Protein AF-A0A0H3DD81-F1 (afdb_monomer)

Sequence (217 aa):
MGTVDCSRGFDRRFRPTAARVRERGAPLGRRRHRGTAIARPTGGRPVTSSGASAVPAGTASAPVPVADEAYDYTYQTGMYRDGTPGPLGAVVPCVADQDEWFLRRYARAFDDLSSDLRIGRFPTPTCAAEEIALDLAIQDAERLHHDEDELVADLETELPASRSDENWDTLQGVLFQDKDYEGLLSYRIPLERDEAERSFEEFDNVPPRDRHRGFRR

Structure (mmCIF, N/CA/C/O backbone):
data_AF-A0A0H3DD81-F1
#
_entry.id   AF-A0A0H3DD81-F1
#
loop_
_atom_site.group_PDB
_atom_site.id
_atom_site.type_symbol
_atom_site.label_atom_id
_atom_site.label_alt_id
_atom_site.label_comp_id
_atom_site.label_asym_id
_atom_site.label_entity_id
_atom_site.label_seq_id
_atom_site.pdbx_PDB_ins_code
_atom_site.Cartn_x
_atom_site.Cartn_y
_atom_site.Cartn_z
_atom_site.occupancy
_atom_site.B_iso_or_equiv
_atom_site.auth_seq_id
_atom_site.auth_comp_id
_atom_site.auth_asym_id
_atom_site.auth_atom_id
_atom_site.pdbx_PDB_model_num
ATOM 1 N N . MET A 1 1 ? -21.942 30.646 -15.547 1.00 34.62 1 MET A N 1
ATOM 2 C CA . MET A 1 1 ? -20.985 29.804 -16.293 1.00 34.62 1 MET A CA 1
ATOM 3 C C . MET A 1 1 ? -19.612 30.108 -15.713 1.00 34.62 1 MET A C 1
ATOM 5 O O . MET A 1 1 ? -18.978 31.063 -16.131 1.00 34.62 1 MET A O 1
ATOM 9 N N . GLY A 1 2 ? -19.261 29.430 -14.621 1.00 30.41 2 GLY A N 1
ATOM 10 C CA . GLY A 1 2 ? -17.997 29.623 -13.912 1.00 30.41 2 GLY A CA 1
ATOM 11 C C . GLY A 1 2 ? -17.207 28.331 -14.009 1.00 30.41 2 GLY A C 1
ATOM 12 O O . GLY A 1 2 ? -17.682 27.295 -13.558 1.00 30.41 2 GLY A O 1
ATOM 13 N N . THR A 1 3 ? -16.064 28.387 -14.676 1.00 32.06 3 THR A N 1
ATOM 14 C CA . THR A 1 3 ? -15.087 27.305 -14.765 1.00 32.06 3 THR A CA 1
ATOM 15 C C . THR A 1 3 ? -14.419 27.159 -13.400 1.00 32.06 3 THR A C 1
ATOM 17 O O . THR A 1 3 ? -13.851 28.123 -12.891 1.00 32.06 3 THR A O 1
ATOM 20 N N . VAL A 1 4 ? -14.522 25.977 -12.793 1.00 32.91 4 VAL A N 1
ATOM 21 C CA . VAL A 1 4 ? -13.773 25.635 -11.580 1.00 32.91 4 VAL A CA 1
ATOM 22 C C . VAL A 1 4 ? -12.360 25.259 -12.014 1.00 32.91 4 VAL A C 1
ATOM 24 O O . VAL A 1 4 ? -12.167 24.333 -12.796 1.00 32.91 4 VAL A O 1
ATOM 27 N N . ASP A 1 5 ? -11.389 26.041 -11.556 1.00 28.97 5 ASP A N 1
ATOM 28 C CA . ASP A 1 5 ? -9.961 25.792 -11.721 1.00 28.97 5 ASP A CA 1
ATOM 29 C C . ASP A 1 5 ? -9.509 24.780 -10.654 1.00 28.97 5 ASP A C 1
ATOM 31 O O . ASP A 1 5 ? -9.475 25.096 -9.464 1.00 28.97 5 ASP A O 1
ATOM 35 N N . CYS A 1 6 ? -9.198 23.552 -11.077 1.00 30.97 6 CYS A N 1
ATOM 36 C CA . CYS A 1 6 ? -8.731 22.458 -10.217 1.00 30.97 6 CYS A CA 1
ATOM 37 C C . CYS A 1 6 ? -7.214 22.505 -9.926 1.00 30.97 6 CYS A C 1
ATOM 39 O O . CYS A 1 6 ? -6.649 21.522 -9.461 1.00 30.97 6 CYS A O 1
ATOM 41 N N . SER A 1 7 ? -6.530 23.628 -10.163 1.00 29.34 7 SER A N 1
ATOM 42 C CA . SER A 1 7 ? -5.060 23.715 -10.068 1.00 29.34 7 SER A CA 1
ATOM 43 C C . SER A 1 7 ? -4.517 24.107 -8.682 1.00 29.34 7 SER A C 1
ATOM 45 O O . SER A 1 7 ? -3.442 24.706 -8.583 1.00 29.34 7 SER A O 1
ATOM 47 N N . ARG A 1 8 ? -5.213 23.796 -7.580 1.00 33.59 8 ARG A N 1
ATOM 48 C CA . ARG A 1 8 ? -4.709 24.096 -6.225 1.00 33.59 8 ARG A CA 1
ATOM 49 C C . ARG A 1 8 ? -3.872 22.952 -5.649 1.00 33.59 8 ARG A C 1
ATOM 51 O O . ARG A 1 8 ? -4.354 22.125 -4.898 1.00 33.59 8 ARG A O 1
ATOM 58 N N . GLY A 1 9 ? -2.587 22.994 -6.004 1.00 28.64 9 GLY A N 1
ATOM 59 C CA . GLY A 1 9 ? -1.469 22.966 -5.055 1.00 28.64 9 GLY A CA 1
ATOM 60 C C . GLY A 1 9 ? -1.331 21.763 -4.122 1.00 28.64 9 GLY A C 1
ATOM 61 O O . GLY A 1 9 ? -1.683 21.846 -2.953 1.00 28.64 9 GLY A O 1
ATOM 62 N N . PHE A 1 10 ? -0.653 20.724 -4.609 1.00 31.86 10 PHE A N 1
ATOM 63 C CA . PHE A 1 10 ? 0.063 19.733 -3.801 1.00 31.86 10 PHE A CA 1
ATOM 64 C C . PHE A 1 10 ? 1.215 20.427 -3.037 1.00 31.86 10 PHE A C 1
ATOM 66 O O . PHE A 1 10 ? 2.346 20.505 -3.529 1.00 31.86 10 PHE A O 1
ATOM 73 N N . ASP A 1 11 ? 0.930 21.020 -1.873 1.00 28.62 11 ASP A N 1
ATOM 74 C CA . ASP A 1 11 ? 1.944 21.644 -1.012 1.00 28.62 11 ASP A CA 1
ATOM 75 C C . ASP A 1 11 ? 2.643 20.561 -0.177 1.00 28.62 11 ASP A C 1
ATOM 77 O O . ASP A 1 11 ? 2.179 20.143 0.881 1.00 28.62 11 ASP A O 1
ATOM 81 N N . ARG A 1 12 ? 3.783 20.079 -0.689 1.00 39.00 12 ARG A N 1
ATOM 82 C CA . ARG A 1 12 ? 4.688 19.152 0.003 1.00 39.00 12 ARG A CA 1
ATOM 83 C C . ARG A 1 12 ? 5.252 19.799 1.266 1.00 39.00 12 ARG A C 1
ATOM 85 O O . ARG A 1 12 ? 6.337 20.386 1.237 1.00 39.00 12 ARG A O 1
ATOM 92 N N . ARG A 1 13 ? 4.586 19.613 2.402 1.00 33.56 13 ARG A N 1
ATOM 93 C CA . ARG A 1 13 ? 5.178 19.870 3.721 1.00 33.56 13 ARG A CA 1
ATOM 94 C C . ARG A 1 13 ? 5.587 18.583 4.417 1.00 33.56 13 ARG A C 1
ATOM 96 O O . ARG A 1 13 ? 5.177 18.311 5.530 1.00 33.56 13 ARG A O 1
ATOM 103 N N . PHE A 1 14 ? 6.525 17.873 3.802 1.00 33.56 14 PHE A N 1
ATOM 104 C CA . PHE A 1 14 ? 7.529 17.152 4.574 1.00 33.56 14 PHE A CA 1
ATOM 105 C C . PHE A 1 14 ? 8.901 17.459 3.975 1.00 33.56 14 PHE A C 1
ATOM 107 O O . PHE A 1 14 ? 9.336 16.887 2.978 1.00 33.56 14 PHE A O 1
ATOM 114 N N . ARG A 1 15 ? 9.565 18.471 4.547 1.00 28.38 15 ARG A N 1
ATOM 115 C CA . ARG A 1 15 ? 11.003 18.668 4.359 1.00 28.38 15 ARG A CA 1
ATOM 116 C C . ARG A 1 15 ? 11.704 17.669 5.279 1.00 28.38 15 ARG A C 1
ATOM 118 O O . ARG A 1 15 ? 11.573 17.829 6.491 1.00 28.38 15 ARG A O 1
ATOM 125 N N . PRO A 1 16 ? 12.494 16.711 4.772 1.00 31.70 16 PRO A N 1
ATOM 126 C CA . PRO A 1 16 ? 13.413 15.997 5.636 1.00 31.70 16 PRO A CA 1
ATOM 127 C C . PRO A 1 16 ? 14.471 16.994 6.117 1.00 31.70 16 PRO A C 1
ATOM 129 O O . PRO A 1 16 ? 15.104 17.701 5.325 1.00 31.70 16 PRO A O 1
ATOM 132 N N . THR A 1 17 ? 14.644 17.087 7.431 1.00 27.22 17 THR A N 1
ATOM 133 C CA . THR A 1 17 ? 15.755 17.819 8.036 1.00 27.22 17 THR A CA 1
ATOM 134 C C . THR A 1 17 ? 17.051 17.239 7.477 1.00 27.22 17 THR A C 1
ATOM 136 O O . THR A 1 17 ? 17.350 16.063 7.670 1.00 27.22 17 THR A O 1
ATOM 139 N N . ALA A 1 18 ? 17.802 18.053 6.735 1.00 28.22 18 ALA A N 1
ATOM 140 C CA . ALA A 1 18 ? 19.019 17.644 6.052 1.00 28.22 18 ALA A CA 1
ATOM 141 C C . ALA A 1 18 ? 20.094 17.179 7.051 1.00 28.22 18 ALA A C 1
ATOM 143 O O . ALA A 1 18 ? 20.881 17.979 7.559 1.00 28.22 18 ALA A O 1
ATOM 144 N N . ALA A 1 19 ? 20.176 15.873 7.294 1.00 31.77 19 ALA A N 1
ATOM 145 C CA . ALA A 1 19 ? 21.399 15.253 7.771 1.00 31.77 19 ALA A CA 1
ATOM 146 C C . ALA A 1 19 ? 22.331 15.078 6.563 1.00 31.77 19 ALA A C 1
ATOM 148 O O . ALA A 1 19 ? 22.008 14.385 5.601 1.00 31.77 19 ALA A O 1
ATOM 149 N N . ARG A 1 20 ? 23.485 15.755 6.588 1.00 30.28 20 ARG A N 1
ATOM 150 C CA . ARG A 1 20 ? 24.546 15.629 5.577 1.00 30.28 20 ARG A CA 1
ATOM 151 C C . ARG A 1 20 ? 24.945 14.159 5.404 1.00 30.28 20 ARG A C 1
ATOM 153 O O . ARG A 1 20 ? 25.693 13.630 6.226 1.00 30.28 20 ARG A O 1
ATOM 160 N N . VAL A 1 21 ? 24.537 13.538 4.303 1.00 30.92 21 VAL A N 1
ATOM 161 C CA . VAL A 1 21 ? 25.099 12.260 3.860 1.00 30.92 21 VAL A CA 1
ATOM 162 C C . VAL A 1 21 ? 26.348 12.551 3.034 1.00 30.92 21 VAL A C 1
ATOM 164 O O . VAL A 1 21 ? 26.302 13.185 1.984 1.00 30.92 21 VAL A O 1
ATOM 167 N N . ARG A 1 22 ? 27.496 12.113 3.555 1.00 29.11 22 ARG A N 1
ATOM 168 C CA . ARG A 1 22 ? 28.730 11.960 2.783 1.00 29.11 22 ARG A CA 1
ATOM 169 C C . ARG A 1 22 ? 28.505 10.844 1.765 1.00 29.11 22 ARG A C 1
ATOM 171 O O . ARG A 1 22 ? 28.268 9.707 2.160 1.00 29.11 22 ARG A O 1
ATOM 178 N N . GLU A 1 23 ? 28.652 11.164 0.487 1.00 37.34 23 GLU A N 1
ATOM 179 C CA . GLU A 1 23 ? 28.764 10.188 -0.595 1.00 37.34 23 GLU A CA 1
ATOM 180 C C . GLU A 1 23 ? 29.903 9.200 -0.313 1.00 37.34 23 GLU A C 1
ATOM 182 O O . GLU A 1 23 ? 31.070 9.597 -0.266 1.00 37.34 23 GLU A O 1
ATOM 187 N N . ARG A 1 24 ? 29.572 7.913 -0.151 1.00 30.56 24 ARG A N 1
ATOM 188 C CA . ARG A 1 24 ? 30.417 6.776 -0.547 1.00 30.56 24 ARG A CA 1
ATOM 189 C C . ARG A 1 24 ? 29.509 5.620 -0.946 1.00 30.56 24 ARG A C 1
ATOM 191 O O . ARG A 1 24 ? 28.776 5.099 -0.112 1.00 30.56 24 ARG A O 1
ATOM 198 N N . GLY A 1 25 ? 29.574 5.240 -2.219 1.00 39.88 25 GLY A N 1
ATOM 199 C CA . GLY A 1 25 ? 28.901 4.057 -2.736 1.00 39.88 25 GLY A CA 1
ATOM 200 C C . GLY A 1 25 ? 29.353 2.792 -2.008 1.00 39.88 25 GLY A C 1
ATOM 201 O O . GLY A 1 25 ? 30.545 2.582 -1.777 1.00 39.88 25 GLY A O 1
ATOM 202 N N . ALA A 1 26 ? 28.385 1.949 -1.668 1.00 29.36 26 ALA A N 1
ATOM 203 C CA . ALA A 1 26 ? 28.599 0.567 -1.277 1.00 29.36 26 ALA A CA 1
ATOM 204 C C . ALA A 1 26 ? 27.479 -0.281 -1.903 1.00 29.36 26 ALA A C 1
ATOM 206 O O . ALA A 1 26 ? 26.328 0.155 -1.897 1.00 29.36 26 ALA A O 1
ATOM 207 N N . PRO A 1 27 ? 27.793 -1.455 -2.474 1.00 33.97 27 PRO A N 1
ATOM 208 C CA . PRO A 1 27 ? 26.801 -2.296 -3.128 1.00 33.97 27 PRO A CA 1
ATOM 209 C C . PRO A 1 27 ? 25.870 -2.930 -2.089 1.00 33.97 27 PRO A C 1
ATOM 211 O O . PRO A 1 27 ? 26.305 -3.262 -0.982 1.00 33.97 27 PRO A O 1
ATOM 214 N N . LEU A 1 28 ? 24.606 -3.128 -2.474 1.00 41.91 28 LEU A N 1
ATOM 215 C CA . LEU A 1 28 ? 23.590 -3.862 -1.717 1.00 41.91 28 LEU A CA 1
ATOM 216 C C . LEU A 1 28 ? 24.093 -5.290 -1.443 1.00 41.91 28 LEU A C 1
ATOM 218 O O . LEU A 1 28 ? 24.040 -6.186 -2.286 1.00 41.91 28 LEU A O 1
ATOM 222 N N . GLY A 1 29 ? 24.684 -5.481 -0.266 1.00 28.33 29 GLY A N 1
ATOM 223 C CA . GLY A 1 29 ? 25.217 -6.758 0.182 1.00 28.33 29 GLY A CA 1
ATOM 224 C C . GLY A 1 29 ? 24.093 -7.699 0.600 1.00 28.33 29 GLY A C 1
ATOM 225 O O . GLY A 1 29 ? 23.258 -7.338 1.424 1.00 28.33 29 GLY A O 1
ATOM 226 N N . ARG A 1 30 ? 24.125 -8.934 0.084 1.00 39.34 30 ARG A N 1
ATOM 227 C CA . ARG A 1 30 ? 23.297 -10.057 0.550 1.00 39.34 30 ARG A CA 1
ATOM 228 C C . ARG A 1 30 ? 23.370 -10.160 2.078 1.00 39.34 30 ARG A C 1
ATOM 230 O O . ARG A 1 30 ? 24.457 -10.400 2.611 1.00 39.34 30 ARG A O 1
ATOM 237 N N . ARG A 1 31 ? 22.246 -10.042 2.788 1.00 45.84 31 ARG A N 1
ATOM 238 C CA . ARG A 1 31 ? 22.196 -10.306 4.232 1.00 45.84 31 ARG A CA 1
ATOM 239 C C . ARG A 1 31 ? 21.405 -11.571 4.522 1.00 45.84 31 ARG A C 1
ATOM 241 O O . ARG A 1 31 ? 20.337 -11.810 3.989 1.00 45.84 31 ARG A O 1
ATOM 248 N N . ARG A 1 32 ? 22.016 -12.415 5.352 1.00 37.03 32 ARG A N 1
ATOM 249 C CA . ARG A 1 32 ? 21.413 -13.607 5.941 1.00 37.03 32 ARG A CA 1
ATOM 250 C C . ARG A 1 32 ? 20.574 -13.156 7.133 1.00 37.03 32 ARG A C 1
ATOM 252 O O . ARG A 1 32 ? 21.136 -12.567 8.058 1.00 37.03 32 ARG A O 1
ATOM 259 N N . HIS A 1 33 ? 19.283 -13.465 7.127 1.00 41.22 33 HIS A N 1
ATOM 260 C CA . HIS A 1 33 ? 18.396 -13.245 8.264 1.00 41.22 33 HIS A CA 1
ATOM 261 C C . HIS A 1 33 ? 18.821 -14.166 9.417 1.00 41.22 33 HIS A C 1
ATOM 263 O O . HIS A 1 33 ? 18.785 -15.394 9.327 1.00 41.22 33 HIS A O 1
ATOM 269 N N . ARG A 1 34 ? 19.326 -13.568 10.500 1.00 30.09 34 ARG A N 1
ATOM 270 C CA . ARG A 1 34 ? 19.537 -14.264 11.771 1.00 30.09 34 ARG A CA 1
ATOM 271 C C . ARG A 1 34 ? 18.234 -14.146 12.549 1.00 30.09 34 ARG A C 1
ATOM 273 O O . ARG A 1 34 ? 17.918 -13.072 13.050 1.00 30.09 34 ARG A O 1
ATOM 280 N N . GLY A 1 35 ? 17.505 -15.254 12.645 1.00 32.12 35 GLY A N 1
ATOM 281 C CA . GLY A 1 35 ? 16.347 -15.369 13.521 1.00 32.12 35 GLY A CA 1
ATOM 282 C C . GLY A 1 35 ? 16.736 -15.027 14.957 1.00 32.12 35 GLY A C 1
ATOM 283 O O . GLY A 1 35 ? 17.611 -15.669 15.542 1.00 32.12 35 GLY A O 1
ATOM 284 N N . THR A 1 36 ? 16.083 -14.012 15.515 1.00 29.86 36 THR A N 1
ATOM 285 C CA . THR A 1 36 ? 16.146 -13.731 16.947 1.00 29.86 36 THR A CA 1
ATOM 286 C C . THR A 1 36 ? 14.829 -14.208 17.536 1.00 29.86 36 THR A C 1
ATOM 288 O O . THR A 1 36 ? 13.786 -13.593 17.345 1.00 29.86 36 THR A O 1
ATOM 291 N N . ALA A 1 37 ? 14.871 -15.363 18.197 1.00 30.69 37 ALA A N 1
ATOM 292 C CA . ALA A 1 37 ? 13.749 -15.876 18.962 1.00 30.69 37 ALA A CA 1
ATOM 293 C C . ALA A 1 37 ? 13.419 -14.890 20.091 1.00 30.69 37 ALA A C 1
ATOM 295 O O . ALA A 1 37 ? 14.280 -14.571 20.914 1.00 30.69 37 ALA A O 1
ATOM 296 N N . ILE A 1 38 ? 12.172 -14.425 20.145 1.00 34.91 38 ILE A N 1
ATOM 297 C CA . ILE A 1 38 ? 11.669 -13.640 21.272 1.00 34.91 38 ILE A CA 1
ATOM 298 C C . ILE A 1 38 ? 11.554 -14.587 22.473 1.00 34.91 38 ILE A C 1
ATOM 300 O O . ILE A 1 38 ? 10.662 -15.433 22.551 1.00 34.91 38 ILE A O 1
ATOM 304 N N . ALA A 1 39 ? 12.494 -14.470 23.409 1.00 28.77 39 ALA A N 1
ATOM 305 C CA . ALA A 1 39 ? 12.431 -15.138 24.699 1.00 28.77 39 ALA A CA 1
ATOM 306 C C . ALA A 1 39 ? 11.295 -14.542 25.549 1.00 28.77 39 ALA A C 1
ATOM 308 O O . ALA A 1 39 ? 11.264 -13.342 25.818 1.00 28.77 39 ALA A O 1
ATOM 309 N N . ARG A 1 40 ? 10.371 -15.399 26.004 1.00 32.31 40 ARG A N 1
ATOM 310 C CA . ARG A 1 40 ? 9.348 -15.064 27.011 1.00 32.31 40 ARG A CA 1
ATOM 311 C C . ARG A 1 40 ? 10.024 -14.759 28.356 1.00 32.31 40 ARG A C 1
ATOM 313 O O . ARG A 1 40 ? 10.724 -15.638 28.861 1.00 32.31 40 ARG A O 1
ATOM 320 N N . PRO A 1 41 ? 9.761 -13.614 29.010 1.00 31.61 41 PRO A N 1
ATOM 321 C CA . PRO A 1 41 ? 10.105 -13.449 30.412 1.00 31.61 41 PRO A CA 1
ATOM 322 C C . PRO A 1 41 ? 9.060 -14.159 31.282 1.00 31.61 41 PRO A C 1
ATOM 324 O O . PRO A 1 41 ? 7.874 -13.827 31.299 1.00 31.61 41 PRO A O 1
ATOM 327 N N . THR A 1 42 ? 9.511 -15.175 32.009 1.00 38.53 42 THR A N 1
ATOM 328 C CA . THR A 1 42 ? 8.792 -15.773 33.132 1.00 38.53 42 THR A CA 1
ATOM 329 C C . THR A 1 42 ? 8.852 -14.838 34.339 1.00 38.53 42 THR A C 1
ATOM 331 O O . THR A 1 42 ? 9.942 -14.543 34.822 1.00 38.53 42 THR A O 1
ATOM 334 N N . GLY A 1 43 ? 7.691 -14.447 34.871 1.00 36.53 43 GLY A N 1
ATOM 335 C CA . GLY A 1 43 ? 7.566 -13.917 36.234 1.00 36.53 43 GLY A CA 1
ATOM 336 C C . GLY A 1 43 ? 7.312 -12.413 36.336 1.00 36.53 43 GLY A C 1
ATOM 337 O O . GLY A 1 43 ? 8.224 -11.631 36.570 1.00 36.53 43 GLY A O 1
ATOM 338 N N . GLY A 1 44 ? 6.039 -12.026 36.259 1.00 28.39 44 GLY A N 1
ATOM 339 C CA . GLY A 1 44 ? 5.534 -10.702 36.621 1.00 28.39 44 GLY A CA 1
ATOM 340 C C . GLY A 1 44 ? 4.005 -10.721 36.589 1.00 28.39 44 GLY A C 1
ATOM 341 O O . GLY A 1 44 ? 3.423 -11.280 35.666 1.00 28.39 44 GLY A O 1
ATOM 342 N N . ARG A 1 45 ? 3.354 -10.205 37.637 1.00 30.20 45 ARG A N 1
ATOM 343 C CA . ARG A 1 45 ? 1.888 -10.200 37.833 1.00 30.20 45 ARG A CA 1
ATOM 344 C C . ARG A 1 45 ? 1.145 -9.611 36.618 1.00 30.20 45 ARG A C 1
ATOM 346 O O . ARG A 1 45 ? 1.701 -8.740 35.953 1.00 30.20 45 ARG A O 1
ATOM 353 N N . PRO A 1 46 ? -0.101 -10.045 36.341 1.00 28.12 46 PRO A N 1
ATOM 354 C CA . PRO A 1 46 ? -0.790 -9.702 35.107 1.00 28.12 46 PRO A CA 1
ATOM 355 C C . PRO A 1 46 ? -1.158 -8.220 35.130 1.00 28.12 46 PRO A C 1
ATOM 357 O O . PRO A 1 46 ? -2.062 -7.804 35.850 1.00 28.12 46 PRO A O 1
ATOM 360 N N . VAL A 1 47 ? -0.461 -7.420 34.330 1.00 31.05 47 VAL A N 1
ATOM 361 C CA . VAL A 1 47 ? -1.058 -6.196 33.809 1.00 31.05 47 VAL A CA 1
ATOM 362 C C . VAL A 1 47 ? -2.014 -6.684 32.736 1.00 31.05 47 VAL A C 1
ATOM 364 O O . VAL A 1 47 ? -1.591 -7.167 31.689 1.00 31.05 47 VAL A O 1
ATOM 367 N N . THR A 1 48 ? -3.308 -6.652 33.027 1.00 30.36 48 THR A N 1
ATOM 368 C CA . THR A 1 48 ? -4.337 -6.790 32.003 1.00 30.36 48 THR A CA 1
ATOM 369 C C . THR A 1 48 ? -4.204 -5.590 31.071 1.00 30.36 48 THR A C 1
ATOM 371 O O . THR A 1 48 ? -4.829 -4.554 31.287 1.00 30.36 48 THR A O 1
ATOM 374 N N . SER A 1 49 ? -3.352 -5.709 30.052 1.00 28.89 49 SER A N 1
ATOM 375 C CA . SER A 1 49 ? -3.371 -4.864 28.862 1.00 28.89 49 SER A CA 1
ATOM 376 C C . SER A 1 49 ? -4.630 -5.221 28.071 1.00 28.89 49 SER A C 1
ATOM 378 O O . SER A 1 49 ? -4.601 -5.949 27.082 1.00 28.89 49 SER A O 1
ATOM 380 N N . SER A 1 50 ? -5.768 -4.789 28.607 1.00 30.27 50 SER A N 1
ATOM 381 C CA . SER A 1 50 ? -7.022 -4.714 27.881 1.00 30.27 50 SER A CA 1
ATOM 382 C C . SER A 1 50 ? -6.848 -3.654 26.798 1.00 30.27 50 SER A C 1
ATOM 384 O O . SER A 1 50 ? -6.509 -2.516 27.117 1.00 30.27 50 SER A O 1
ATOM 386 N N . GLY A 1 51 ? -7.070 -4.039 25.543 1.00 28.52 51 GLY A N 1
ATOM 387 C CA . GLY A 1 51 ? -7.100 -3.126 24.404 1.00 28.52 51 GLY A CA 1
ATOM 388 C C . GLY A 1 51 ? -5.787 -3.037 23.635 1.00 28.52 51 GLY A C 1
ATOM 389 O O . GLY A 1 51 ? -5.189 -1.970 23.555 1.00 28.52 51 GLY A O 1
ATOM 390 N N . ALA A 1 52 ? -5.383 -4.128 22.979 1.00 32.38 52 ALA A N 1
ATOM 391 C CA . ALA A 1 52 ? -4.917 -3.959 21.608 1.00 32.38 52 ALA A CA 1
ATOM 392 C C . ALA A 1 52 ? -6.127 -3.389 20.859 1.00 32.38 52 ALA A C 1
ATOM 394 O O . ALA A 1 52 ? -7.055 -4.133 20.539 1.00 32.38 52 ALA A O 1
ATOM 395 N N . SER A 1 53 ? -6.189 -2.061 20.739 1.00 32.75 53 SER A N 1
ATOM 396 C CA . SER A 1 53 ? -7.159 -1.410 19.872 1.00 32.75 53 SER A CA 1
ATOM 397 C C . SER A 1 53 ? -6.755 -1.849 18.478 1.00 32.75 53 SER A C 1
ATOM 399 O O . SER A 1 53 ? -5.817 -1.319 17.887 1.00 32.75 53 SER A O 1
ATOM 401 N N . ALA A 1 54 ? -7.373 -2.942 18.031 1.00 36.03 54 ALA A N 1
ATOM 402 C CA . ALA A 1 54 ? -7.474 -3.252 16.628 1.00 36.03 54 ALA A CA 1
ATOM 403 C C . ALA A 1 54 ? -7.824 -1.934 15.947 1.00 36.03 54 ALA A C 1
ATOM 405 O O . ALA A 1 54 ? -8.736 -1.247 16.414 1.00 36.03 54 ALA A O 1
ATOM 406 N N . VAL A 1 55 ? -7.044 -1.582 14.922 1.00 37.97 55 VAL A N 1
ATOM 407 C CA . VAL A 1 55 ? -7.423 -0.623 13.884 1.00 37.97 55 VAL A CA 1
ATOM 408 C C . VAL A 1 55 ? -8.944 -0.670 13.791 1.00 37.97 55 VAL A C 1
ATOM 410 O O . VAL A 1 55 ? -9.453 -1.755 13.480 1.00 37.97 55 VAL A O 1
ATOM 413 N N . PRO A 1 56 ? -9.684 0.378 14.197 1.00 41.06 56 PRO A N 1
ATOM 414 C CA . PRO A 1 56 ? -11.122 0.333 14.080 1.00 41.06 56 PRO A CA 1
ATOM 415 C C . PRO A 1 56 ? -11.407 0.276 12.582 1.00 41.06 56 PRO A C 1
ATOM 417 O O . PRO A 1 56 ? -11.400 1.270 11.868 1.00 41.06 56 PRO A O 1
ATOM 420 N N . ALA A 1 57 ? -11.598 -0.949 12.097 1.00 41.47 57 ALA A N 1
ATOM 421 C CA . ALA A 1 57 ? -12.188 -1.276 10.820 1.00 41.47 57 ALA A CA 1
ATOM 422 C C . ALA A 1 57 ? -13.670 -0.899 10.915 1.00 41.47 57 ALA A C 1
ATOM 424 O O . ALA A 1 57 ? -14.552 -1.751 10.977 1.00 41.47 57 ALA A O 1
ATOM 425 N N . GLY A 1 58 ? -13.930 0.398 11.022 1.00 35.12 58 GLY A N 1
ATOM 426 C CA . GLY A 1 58 ? -15.240 0.996 10.896 1.00 35.12 58 GLY A CA 1
ATOM 427 C C . GLY A 1 58 ? -15.327 1.615 9.524 1.00 35.12 58 GLY A C 1
ATOM 428 O O . GLY A 1 58 ? -15.036 2.785 9.364 1.00 35.12 58 GLY A O 1
ATOM 429 N N . THR A 1 59 ? -15.653 0.796 8.527 1.00 37.25 59 THR A N 1
ATOM 430 C CA . THR A 1 59 ? -16.224 1.214 7.233 1.00 37.25 59 THR A CA 1
ATOM 431 C C . THR A 1 59 ? -15.534 2.341 6.446 1.00 37.25 59 THR A C 1
ATOM 433 O O . THR A 1 59 ? -16.093 2.804 5.458 1.00 37.25 59 THR A O 1
ATOM 436 N N . ALA A 1 60 ? -14.310 2.737 6.784 1.00 40.53 60 ALA A N 1
ATOM 437 C CA . ALA A 1 60 ? -13.469 3.533 5.916 1.00 40.53 60 ALA A CA 1
ATOM 438 C C . ALA A 1 60 ? -12.772 2.573 4.956 1.00 40.53 60 ALA A C 1
ATOM 440 O O . ALA A 1 60 ? -11.993 1.701 5.342 1.00 40.53 60 ALA A O 1
ATOM 441 N N . SER A 1 61 ? -13.078 2.730 3.678 1.00 47.97 61 SER A N 1
ATOM 442 C CA . SER A 1 61 ? -12.484 2.032 2.545 1.00 47.97 61 SER A CA 1
ATOM 443 C C . SER A 1 61 ? -10.959 2.222 2.412 1.00 47.97 61 SER A C 1
ATOM 445 O O . SER A 1 61 ? -10.470 2.030 1.319 1.00 47.97 61 SER A O 1
ATOM 447 N N . ALA A 1 62 ? -10.188 2.573 3.446 1.00 52.94 62 ALA A N 1
ATOM 448 C CA . ALA A 1 62 ? -8.856 3.189 3.350 1.00 52.94 62 ALA A CA 1
ATOM 449 C C . ALA A 1 62 ? -7.858 2.550 2.348 1.00 52.94 62 ALA A C 1
ATOM 451 O O . ALA A 1 62 ? -7.213 3.295 1.620 1.00 52.94 62 ALA A O 1
ATOM 452 N N . PRO A 1 63 ? -7.743 1.216 2.186 1.00 57.75 63 PRO A N 1
ATOM 453 C CA . PRO A 1 63 ? -6.834 0.649 1.184 1.00 57.75 63 PRO A CA 1
ATOM 454 C C . PRO A 1 63 ? -7.491 0.434 -0.188 1.00 57.75 63 PRO A C 1
ATOM 456 O O . PRO A 1 63 ? -6.799 0.133 -1.154 1.00 57.75 63 PRO A O 1
ATOM 459 N N . VAL A 1 64 ? -8.821 0.529 -0.292 1.00 67.06 64 VAL A N 1
ATOM 460 C CA . VAL A 1 64 ? -9.579 0.293 -1.532 1.00 67.06 64 VAL A CA 1
ATOM 461 C C . VAL A 1 64 ? -9.279 1.366 -2.585 1.00 67.06 64 VAL A C 1
ATOM 463 O O . VAL A 1 64 ? -8.938 0.952 -3.686 1.00 67.06 64 VAL A O 1
ATOM 466 N N . PRO A 1 65 ? -9.299 2.688 -2.297 1.00 77.00 65 PRO A N 1
ATOM 467 C CA . PRO A 1 65 ? -8.887 3.701 -3.266 1.00 77.00 65 PRO A CA 1
ATOM 468 C C . PRO A 1 65 ? -7.459 3.493 -3.762 1.00 77.00 65 PRO A C 1
ATOM 470 O O . PRO A 1 65 ? -7.198 3.628 -4.952 1.00 77.00 65 PRO A O 1
ATOM 473 N N . VAL A 1 66 ? -6.541 3.108 -2.869 1.00 77.12 66 VAL A N 1
ATOM 474 C CA . VAL A 1 66 ? -5.137 2.894 -3.234 1.00 77.12 66 VAL A CA 1
ATOM 475 C C . VAL A 1 66 ? -4.978 1.644 -4.112 1.00 77.12 66 VAL A C 1
ATOM 477 O O . VAL A 1 66 ? -4.242 1.663 -5.099 1.00 77.12 66 VAL A O 1
ATOM 480 N N . ALA A 1 67 ? -5.704 0.564 -3.803 1.00 81.75 67 ALA A N 1
ATOM 481 C CA . ALA A 1 67 ? -5.752 -0.634 -4.640 1.00 81.75 67 ALA A CA 1
ATOM 482 C C . ALA A 1 67 ? -6.410 -0.360 -6.003 1.00 81.75 67 ALA A C 1
ATOM 484 O O . ALA A 1 67 ? -5.892 -0.798 -7.032 1.00 81.75 67 ALA A O 1
ATOM 485 N N . ASP A 1 68 ? -7.520 0.383 -6.019 1.00 84.56 68 ASP A N 1
ATOM 486 C CA . ASP A 1 68 ? -8.210 0.817 -7.234 1.00 84.56 68 ASP A CA 1
ATOM 487 C C . ASP A 1 68 ? -7.274 1.653 -8.111 1.00 84.56 68 ASP A C 1
ATOM 489 O O . ASP A 1 68 ? -7.126 1.342 -9.287 1.00 84.56 68 ASP A O 1
ATOM 493 N N . GLU A 1 69 ? -6.555 2.626 -7.542 1.00 82.31 69 GLU A N 1
ATOM 494 C CA . GLU A 1 69 ? -5.575 3.426 -8.280 1.00 82.31 69 GLU A CA 1
ATOM 495 C C . GLU A 1 69 ? -4.436 2.572 -8.853 1.00 82.31 69 GLU A C 1
ATOM 497 O O . GLU A 1 69 ? -4.044 2.764 -10.004 1.00 82.31 69 GLU A O 1
ATOM 502 N N . ALA A 1 70 ? -3.906 1.608 -8.093 1.00 79.75 70 ALA A N 1
ATOM 503 C CA . ALA A 1 70 ? -2.849 0.723 -8.585 1.00 79.75 70 ALA A CA 1
ATOM 504 C C . ALA A 1 70 ? -3.324 -0.139 -9.772 1.00 79.75 70 ALA A C 1
ATOM 506 O O . ALA A 1 70 ? -2.593 -0.328 -10.755 1.00 79.75 70 ALA A O 1
ATOM 507 N N . TYR A 1 71 ? -4.557 -0.651 -9.709 1.00 83.94 71 TYR A N 1
ATOM 508 C CA . TYR A 1 71 ? -5.165 -1.390 -10.816 1.00 83.94 71 TYR A CA 1
ATOM 509 C C . TYR A 1 71 ? -5.482 -0.486 -12.004 1.00 83.94 71 TYR A C 1
ATOM 511 O O . TYR A 1 71 ? -5.155 -0.847 -13.136 1.00 83.94 71 TYR A O 1
ATOM 519 N N . ASP A 1 72 ? -6.057 0.689 -11.764 1.00 84.44 72 ASP A N 1
ATOM 520 C CA . ASP A 1 72 ? -6.352 1.674 -12.797 1.00 84.44 72 ASP A CA 1
ATOM 521 C C . ASP A 1 72 ? -5.076 2.098 -13.514 1.00 84.44 72 ASP A C 1
ATOM 523 O O . ASP A 1 72 ? -5.056 2.096 -14.739 1.00 84.44 72 ASP A O 1
ATOM 527 N N . TYR A 1 73 ? -3.978 2.348 -12.797 1.00 79.12 73 TYR A N 1
ATOM 528 C CA . TYR A 1 73 ? -2.681 2.622 -13.412 1.00 79.12 73 TYR A CA 1
ATOM 529 C C . TYR A 1 73 ? -2.236 1.465 -14.3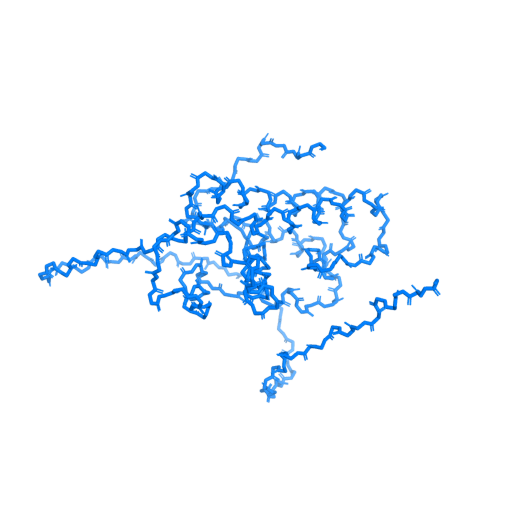15 1.00 79.12 73 TYR A C 1
ATOM 531 O O . TYR A 1 73 ? -1.865 1.680 -15.471 1.00 79.12 73 TYR A O 1
ATOM 539 N N . THR A 1 74 ? -2.331 0.227 -13.820 1.00 80.06 74 THR A N 1
ATOM 540 C CA . THR A 1 74 ? -1.954 -0.985 -14.566 1.00 80.06 74 THR A CA 1
ATOM 541 C C . THR A 1 74 ? -2.779 -1.155 -15.851 1.00 80.06 74 THR A C 1
ATOM 543 O O . THR A 1 74 ? -2.237 -1.546 -16.885 1.00 80.06 74 THR A O 1
ATOM 546 N N . TYR A 1 75 ? -4.080 -0.843 -15.820 1.00 78.81 75 TYR A N 1
ATOM 547 C CA . TYR A 1 75 ? -4.981 -1.002 -16.966 1.00 78.81 75 TYR A CA 1
ATOM 548 C C . TYR A 1 75 ? -5.017 0.218 -17.907 1.00 78.81 75 TYR A C 1
ATOM 550 O O . TYR A 1 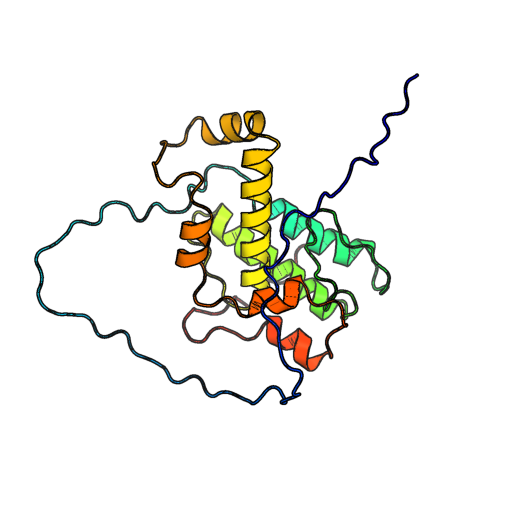75 ? -5.126 0.036 -19.120 1.00 78.81 75 TYR A O 1
ATOM 558 N N . GLN A 1 76 ? -4.895 1.447 -17.393 1.00 71.56 76 GLN A N 1
ATOM 559 C CA . GLN A 1 76 ? -4.913 2.696 -18.172 1.00 71.56 76 GLN A CA 1
ATOM 560 C C . GLN A 1 76 ? -3.627 2.913 -18.957 1.00 71.56 76 GLN A C 1
ATOM 562 O O . GLN A 1 76 ? -3.678 3.347 -20.107 1.00 71.56 76 GLN A O 1
ATOM 567 N N . THR A 1 77 ? -2.474 2.601 -18.360 1.00 61.75 77 THR A N 1
ATOM 568 C CA . THR A 1 77 ? -1.199 2.682 -19.083 1.00 61.75 77 THR A CA 1
ATOM 569 C C . THR A 1 77 ? -1.144 1.688 -20.231 1.00 61.75 77 THR A C 1
ATOM 571 O O . THR A 1 77 ? -0.360 1.880 -21.153 1.00 61.75 77 THR A O 1
ATOM 574 N N . GLY A 1 78 ? -2.000 0.660 -20.241 1.00 51.09 78 GLY A N 1
ATOM 575 C CA . GLY A 1 78 ? -2.155 -0.232 -21.383 1.00 51.09 78 GLY A CA 1
ATOM 576 C C . GLY A 1 78 ? -0.831 -0.847 -21.822 1.00 51.09 78 GLY A C 1
ATOM 577 O O . GLY A 1 78 ? -0.646 -1.057 -23.018 1.00 51.09 78 GLY A O 1
ATOM 578 N N . MET A 1 79 ? 0.080 -1.124 -20.876 1.00 52.81 79 MET A N 1
ATOM 579 C CA . MET A 1 79 ? 1.441 -1.617 -21.144 1.00 52.81 79 MET A CA 1
ATOM 580 C C . MET A 1 79 ? 2.442 -0.560 -21.661 1.00 52.81 79 MET A C 1
ATOM 582 O O . MET A 1 79 ? 3.520 -0.929 -22.131 1.00 52.81 79 MET A O 1
ATOM 586 N N . TYR A 1 80 ? 2.121 0.735 -21.604 1.00 43.94 80 TYR A N 1
ATOM 587 C CA . TYR A 1 80 ? 2.996 1.839 -22.013 1.00 43.94 80 TYR A CA 1
ATOM 588 C C . TYR A 1 80 ? 3.625 2.545 -20.803 1.00 43.94 80 TYR A C 1
ATOM 590 O O . TYR A 1 80 ? 2.942 2.932 -19.863 1.00 43.94 80 TYR A O 1
ATOM 598 N N . ARG A 1 81 ? 4.946 2.742 -20.864 1.00 53.78 81 ARG A N 1
ATOM 599 C CA . ARG A 1 81 ? 5.819 3.169 -19.752 1.00 53.78 81 ARG A CA 1
ATOM 600 C C . ARG A 1 81 ? 5.657 4.622 -19.266 1.00 53.78 81 ARG A C 1
ATOM 602 O O . ARG A 1 81 ? 6.190 4.968 -18.227 1.00 53.78 81 ARG A O 1
ATOM 609 N N . ASP A 1 82 ? 4.884 5.465 -19.950 1.00 57.19 82 ASP A N 1
ATOM 610 C CA . ASP A 1 82 ? 4.831 6.913 -19.659 1.00 57.19 82 ASP A CA 1
ATOM 611 C C . ASP A 1 82 ? 3.605 7.342 -18.820 1.00 57.19 82 ASP A C 1
ATOM 613 O O . ASP A 1 82 ? 3.131 8.476 -18.918 1.00 57.19 82 ASP A O 1
ATOM 617 N N . GLY A 1 83 ? 3.043 6.441 -18.008 1.00 60.28 83 GLY A N 1
ATOM 618 C CA . GLY A 1 83 ? 1.877 6.739 -17.174 1.00 60.28 83 GLY A CA 1
ATOM 619 C C . GLY A 1 83 ? 2.165 7.761 -16.077 1.00 60.28 83 GLY A C 1
ATOM 620 O O . GLY A 1 83 ? 3.012 7.522 -15.215 1.00 60.28 83 GLY A O 1
ATOM 621 N N . THR A 1 84 ? 1.417 8.867 -16.050 1.00 64.81 84 THR A N 1
ATOM 622 C CA . THR A 1 84 ? 1.415 9.797 -14.910 1.00 64.81 84 THR A CA 1
ATOM 623 C C . THR A 1 84 ? 0.916 9.063 -13.657 1.00 64.81 84 THR A C 1
ATOM 625 O O . THR A 1 84 ? -0.151 8.451 -13.731 1.00 64.81 84 THR A O 1
ATOM 628 N N . PRO A 1 85 ? 1.635 9.111 -12.517 1.00 66.88 85 PRO A N 1
ATOM 629 C CA . PRO A 1 85 ? 1.147 8.538 -11.264 1.00 66.88 85 PRO A CA 1
ATOM 630 C C . PRO A 1 85 ? -0.222 9.112 -10.890 1.00 66.88 85 PRO A C 1
ATOM 632 O O . PRO A 1 85 ? -0.473 10.302 -11.107 1.00 66.88 85 PRO A O 1
ATOM 635 N N . GLY A 1 86 ? -1.092 8.270 -10.334 1.00 69.44 86 GLY A N 1
ATOM 636 C CA . GLY A 1 86 ? -2.382 8.711 -9.820 1.00 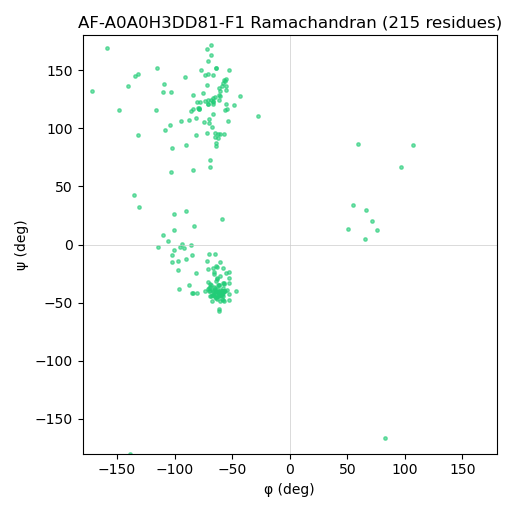69.44 86 GLY A CA 1
ATOM 637 C C . GLY A 1 86 ? -2.242 9.601 -8.573 1.00 69.44 86 GLY A C 1
ATOM 638 O O . GLY A 1 86 ? -1.135 9.800 -8.058 1.00 69.44 86 GLY A O 1
ATOM 639 N N . PRO A 1 87 ? -3.349 10.210 -8.117 1.00 72.12 87 PRO A N 1
ATOM 640 C CA . PRO A 1 87 ? -3.344 11.184 -7.025 1.00 72.12 87 PRO A CA 1
ATOM 641 C C . PRO A 1 87 ? -2.878 10.623 -5.672 1.00 72.12 87 PRO A C 1
ATOM 643 O O . PRO A 1 87 ? -2.302 11.379 -4.891 1.00 72.12 87 PRO A O 1
ATOM 646 N N . LEU A 1 88 ? -3.083 9.332 -5.402 1.00 78.56 88 LEU A N 1
ATOM 647 C CA . LEU A 1 88 ? -2.632 8.641 -4.188 1.00 78.56 88 LEU A CA 1
ATOM 648 C C . LEU A 1 88 ? -1.182 8.156 -4.306 1.00 78.56 88 LEU A C 1
ATOM 650 O O . LEU A 1 88 ? -0.590 7.715 -3.324 1.00 78.56 88 LEU A O 1
ATOM 654 N N . GLY A 1 89 ? -0.588 8.241 -5.499 1.00 83.44 89 GLY A N 1
ATOM 655 C CA . GLY A 1 89 ? 0.784 7.818 -5.748 1.00 83.44 89 GLY A CA 1
ATOM 656 C C . GLY A 1 89 ? 0.972 6.312 -5.598 1.00 83.44 89 GLY A C 1
ATOM 657 O O . GLY A 1 89 ? 2.067 5.883 -5.234 1.00 83.44 89 GLY A O 1
ATOM 658 N N . ALA A 1 90 ? -0.074 5.524 -5.880 1.00 85.75 90 ALA A N 1
ATOM 659 C CA . ALA A 1 90 ? -0.088 4.087 -5.622 1.00 85.75 90 ALA A CA 1
ATOM 660 C C . ALA A 1 90 ? 1.077 3.372 -6.313 1.00 85.75 90 ALA A C 1
ATOM 662 O O . ALA A 1 90 ? 1.718 2.522 -5.709 1.00 85.75 90 ALA A O 1
ATOM 663 N N . VAL A 1 91 ? 1.403 3.759 -7.551 1.00 88.06 91 VAL A N 1
ATOM 664 C CA . VAL A 1 91 ? 2.579 3.260 -8.274 1.00 88.06 91 VAL A CA 1
ATOM 665 C C . VAL A 1 91 ? 3.758 4.206 -8.072 1.00 88.06 91 VAL A C 1
ATOM 667 O O . VAL A 1 91 ? 3.816 5.298 -8.646 1.00 88.06 91 VAL A O 1
ATOM 670 N N . VAL A 1 92 ? 4.724 3.770 -7.259 1.00 88.44 92 VAL A N 1
ATOM 671 C CA . VAL A 1 92 ? 5.915 4.571 -6.961 1.00 88.44 92 VAL A CA 1
ATOM 672 C C . VAL A 1 92 ? 6.800 4.745 -8.205 1.00 88.44 92 VAL A C 1
ATOM 674 O O . VAL A 1 92 ? 6.930 3.820 -9.012 1.00 88.44 92 VAL A O 1
ATOM 677 N N . PRO A 1 93 ? 7.472 5.901 -8.376 1.00 87.12 93 PRO A N 1
ATOM 678 C CA . PRO A 1 93 ? 8.185 6.215 -9.616 1.00 87.12 93 PRO A CA 1
ATOM 679 C C . PRO A 1 93 ? 9.251 5.188 -10.009 1.00 87.12 93 PRO A C 1
ATOM 681 O O . PRO A 1 93 ? 9.457 4.933 -11.190 1.00 87.12 93 PRO A O 1
ATOM 684 N N . CYS A 1 94 ? 9.923 4.584 -9.028 1.00 89.62 94 CYS A N 1
ATOM 685 C CA . CYS A 1 94 ? 10.988 3.624 -9.286 1.00 89.62 94 CYS A CA 1
ATOM 686 C C . CYS A 1 94 ? 10.503 2.265 -9.826 1.00 89.62 94 CYS A C 1
ATOM 688 O O . CYS A 1 94 ? 11.317 1.509 -10.355 1.00 89.62 94 CYS A O 1
ATOM 690 N N . VAL A 1 95 ? 9.201 1.960 -9.748 1.00 89.56 95 VAL A N 1
ATOM 691 C CA . VAL A 1 95 ? 8.618 0.721 -10.299 1.00 89.56 95 VAL A CA 1
ATOM 692 C C . VAL A 1 95 ? 7.647 0.959 -11.459 1.00 89.56 95 VAL A C 1
ATOM 694 O O . VAL A 1 95 ? 7.159 -0.003 -12.045 1.00 89.56 95 VAL A O 1
ATOM 697 N N . ALA A 1 96 ? 7.390 2.217 -11.821 1.00 87.31 96 ALA A N 1
ATOM 698 C CA . ALA A 1 96 ? 6.436 2.587 -12.868 1.00 87.31 96 ALA A CA 1
ATOM 699 C C . ALA A 1 96 ? 6.758 1.966 -14.245 1.00 87.31 96 ALA A C 1
ATOM 701 O O . ALA A 1 96 ? 5.849 1.594 -14.981 1.00 87.31 96 ALA A O 1
ATOM 702 N N . ASP A 1 97 ? 8.046 1.781 -14.557 1.00 85.75 97 ASP A N 1
ATOM 703 C CA . ASP A 1 97 ? 8.522 1.252 -15.847 1.00 85.75 97 ASP A CA 1
ATOM 704 C C . ASP A 1 97 ? 8.575 -0.287 -15.936 1.00 85.75 97 ASP A C 1
ATOM 706 O O . ASP A 1 97 ? 8.986 -0.841 -16.972 1.00 85.75 97 ASP A O 1
ATOM 710 N N . GLN A 1 98 ? 8.208 -0.987 -14.856 1.00 89.50 98 GLN A N 1
ATOM 711 C CA . GLN A 1 98 ? 8.210 -2.448 -14.824 1.00 89.50 98 GLN A CA 1
ATOM 712 C C . GLN A 1 98 ? 7.131 -3.031 -15.748 1.00 89.50 98 GLN A C 1
ATOM 714 O O . GLN A 1 98 ? 6.214 -2.353 -16.205 1.00 89.50 98 GLN A O 1
ATOM 719 N N . ASP A 1 99 ? 7.262 -4.317 -16.068 1.00 88.69 99 ASP A N 1
ATOM 720 C CA . ASP A 1 99 ? 6.312 -4.986 -16.954 1.00 88.69 99 ASP A CA 1
ATOM 721 C C . ASP A 1 99 ? 4.933 -5.231 -16.310 1.00 88.69 99 ASP A C 1
ATOM 723 O O . ASP A 1 99 ? 4.739 -5.122 -15.100 1.00 88.69 99 ASP A O 1
ATOM 727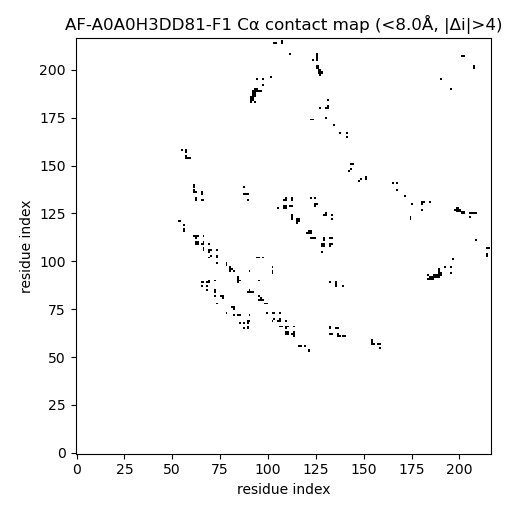 N N . GLU A 1 100 ? 3.958 -5.609 -17.140 1.00 86.88 100 GLU A N 1
ATOM 728 C CA . GLU A 1 100 ? 2.583 -5.902 -16.706 1.00 86.88 100 GLU A CA 1
ATOM 729 C C . GLU A 1 100 ? 2.520 -6.918 -15.574 1.00 86.88 100 GLU A C 1
ATOM 731 O O . GLU A 1 100 ? 1.735 -6.782 -14.639 1.00 86.88 100 GLU A O 1
ATOM 736 N N . TRP A 1 101 ? 3.331 -7.970 -15.668 1.00 89.81 101 TRP A N 1
ATOM 737 C CA . TRP A 1 101 ? 3.308 -9.046 -14.693 1.00 89.81 101 TRP A CA 1
ATOM 738 C C . TRP A 1 101 ? 3.751 -8.543 -13.318 1.00 89.81 101 TRP A C 1
ATOM 740 O O . TRP A 1 101 ? 3.167 -8.922 -12.296 1.00 89.81 101 TRP A O 1
ATOM 750 N N . PHE A 1 102 ? 4.758 -7.672 -13.289 1.00 92.69 102 PHE A N 1
ATOM 751 C CA . PHE A 1 102 ? 5.149 -6.948 -12.093 1.00 92.69 102 PHE A CA 1
ATOM 752 C C . PHE A 1 102 ? 4.012 -6.058 -11.581 1.00 92.69 102 PHE A C 1
ATOM 754 O O . PHE A 1 102 ? 3.571 -6.245 -10.448 1.00 92.69 102 PHE A O 1
ATOM 761 N N . LEU A 1 103 ? 3.498 -5.142 -12.409 1.00 91.19 103 LEU A N 1
ATOM 762 C CA . LEU A 1 103 ? 2.505 -4.147 -11.984 1.00 91.19 103 LEU A CA 1
ATOM 763 C C . LEU A 1 103 ? 1.208 -4.796 -11.483 1.00 91.19 103 LEU A C 1
ATOM 765 O O . LEU A 1 103 ? 0.637 -4.360 -10.488 1.00 91.19 103 LEU A O 1
ATOM 769 N N . ARG A 1 104 ? 0.792 -5.921 -12.074 1.00 91.38 104 ARG A N 1
ATOM 770 C CA . ARG A 1 104 ? -0.367 -6.689 -11.597 1.00 91.38 104 ARG A CA 1
ATOM 771 C C . ARG A 1 104 ? -0.137 -7.331 -10.238 1.00 91.38 104 ARG A C 1
ATOM 773 O O . ARG A 1 104 ? -1.066 -7.368 -9.433 1.00 91.38 104 ARG A O 1
ATOM 780 N N . ARG A 1 105 ? 1.065 -7.851 -9.962 1.00 93.94 105 ARG A N 1
ATOM 781 C CA . ARG A 1 105 ? 1.416 -8.346 -8.617 1.00 93.94 105 ARG A CA 1
ATOM 782 C C . ARG A 1 105 ? 1.530 -7.209 -7.617 1.00 93.94 105 ARG A C 1
ATOM 784 O O . ARG A 1 105 ? 1.104 -7.378 -6.481 1.00 93.94 105 ARG A O 1
ATOM 791 N N . TYR A 1 106 ? 2.047 -6.068 -8.057 1.00 93.06 106 TYR A N 1
ATOM 792 C CA . TYR A 1 106 ? 2.145 -4.869 -7.247 1.00 93.06 106 TYR A CA 1
ATOM 793 C C . TYR A 1 106 ? 0.751 -4.393 -6.826 1.00 93.06 106 TYR A C 1
ATOM 795 O O . TYR A 1 106 ? 0.462 -4.398 -5.639 1.00 93.06 106 TYR A O 1
ATOM 803 N N . ALA A 1 107 ? -0.169 -4.157 -7.767 1.00 92.06 107 ALA A N 1
ATOM 804 C CA . ALA A 1 107 ? -1.565 -3.815 -7.467 1.00 92.06 107 ALA A CA 1
ATOM 805 C C . ALA A 1 107 ? -2.274 -4.884 -6.616 1.00 92.06 107 ALA A C 1
ATOM 807 O O . ALA A 1 107 ? -3.031 -4.573 -5.699 1.00 92.06 107 ALA A O 1
ATOM 808 N N . ARG A 1 108 ? -1.981 -6.166 -6.861 1.00 93.44 108 ARG A N 1
ATOM 809 C CA . ARG A 1 108 ? -2.527 -7.264 -6.060 1.00 93.44 108 ARG A CA 1
ATOM 810 C C . ARG A 1 108 ? -2.109 -7.196 -4.586 1.00 93.44 108 ARG A C 1
ATOM 812 O O . ARG A 1 108 ? -2.918 -7.567 -3.744 1.00 93.44 108 ARG A O 1
ATOM 819 N N . ALA A 1 109 ? -0.900 -6.741 -4.262 1.00 94.00 109 ALA A N 1
ATOM 820 C CA . ALA A 1 109 ? -0.463 -6.603 -2.869 1.00 94.00 109 ALA A CA 1
ATOM 821 C C . ALA A 1 109 ? -1.381 -5.648 -2.079 1.00 94.00 109 ALA A C 1
ATOM 823 O O . ALA A 1 109 ? -1.779 -5.950 -0.955 1.00 94.00 109 ALA A O 1
ATOM 824 N N . PHE A 1 110 ? -1.810 -4.551 -2.710 1.00 92.50 110 PHE A N 1
ATOM 825 C CA . PHE A 1 110 ? -2.751 -3.585 -2.135 1.00 92.50 110 PHE A CA 1
ATOM 826 C C . PHE A 1 110 ? -4.121 -4.232 -1.916 1.00 92.50 110 PHE A C 1
ATOM 828 O O . PHE A 1 110 ? -4.752 -4.056 -0.878 1.00 92.50 110 PHE A O 1
ATOM 835 N N . ASP A 1 111 ? -4.552 -5.049 -2.873 1.00 90.25 111 ASP A N 1
ATOM 836 C CA . ASP A 1 111 ? -5.802 -5.805 -2.830 1.00 90.25 111 ASP A CA 1
ATOM 837 C C . ASP A 1 111 ? -5.812 -6.885 -1.731 1.00 90.25 111 ASP A C 1
ATOM 839 O O . ASP A 1 111 ? -6.832 -7.102 -1.070 1.00 90.25 111 ASP A O 1
ATOM 843 N N . ASP A 1 112 ? -4.686 -7.578 -1.536 1.00 91.44 112 ASP A N 1
ATOM 844 C CA . ASP A 1 112 ? -4.511 -8.605 -0.506 1.00 91.44 112 ASP A CA 1
ATOM 845 C C . ASP A 1 112 ? -4.569 -7.958 0.894 1.00 91.44 112 ASP A C 1
ATOM 847 O O . ASP A 1 112 ? -5.306 -8.441 1.761 1.00 91.44 112 ASP A O 1
ATOM 851 N N . LEU A 1 113 ? -3.912 -6.807 1.083 1.00 89.88 113 LEU A N 1
ATOM 852 C CA . LEU A 1 113 ? -3.999 -6.014 2.314 1.00 89.88 113 LEU A CA 1
ATOM 853 C C . LEU A 1 113 ? -5.412 -5.448 2.549 1.00 89.88 113 LEU A C 1
ATOM 855 O O . LEU A 1 113 ? -5.961 -5.556 3.648 1.00 89.88 113 LEU A O 1
ATOM 859 N N . SER A 1 114 ? -6.035 -4.891 1.507 1.00 87.00 114 SER A N 1
ATOM 860 C CA . SER A 1 114 ? -7.410 -4.380 1.554 1.00 87.00 114 SER A CA 1
ATOM 861 C C . SER A 1 114 ? -8.406 -5.468 1.948 1.00 87.00 114 SER A C 1
ATOM 863 O O . SER A 1 114 ? -9.294 -5.257 2.776 1.00 87.00 114 SER A O 1
ATOM 865 N N . SER A 1 115 ? -8.227 -6.672 1.400 1.00 87.38 115 SER A N 1
ATOM 866 C CA . SER A 1 115 ? -9.069 -7.827 1.707 1.00 87.38 115 SER A CA 1
ATOM 867 C C . SER A 1 115 ? -8.984 -8.226 3.178 1.00 87.38 115 SER A C 1
ATOM 869 O O . SER A 1 115 ? -10.022 -8.529 3.764 1.00 87.38 115 SER A O 1
ATOM 871 N N . ASP A 1 116 ? -7.790 -8.207 3.780 1.00 88.38 116 ASP A N 1
ATOM 872 C CA . ASP A 1 116 ? -7.618 -8.484 5.210 1.00 88.38 116 ASP A CA 1
ATOM 873 C C . ASP A 1 116 ? -8.339 -7.447 6.076 1.00 88.38 116 ASP A C 1
ATOM 875 O O . ASP A 1 116 ? -9.106 -7.816 6.970 1.00 88.38 116 ASP A O 1
ATOM 879 N N . LEU A 1 117 ? -8.163 -6.161 5.771 1.00 85.44 117 LEU A N 1
ATOM 880 C CA . LEU A 1 117 ? -8.805 -5.076 6.512 1.00 85.44 117 LEU A CA 1
ATOM 881 C C . LEU A 1 117 ? -10.335 -5.140 6.414 1.00 85.44 117 LEU A C 1
ATOM 883 O O . LEU A 1 117 ? -11.025 -5.015 7.426 1.00 85.44 117 LEU A O 1
ATOM 887 N N . ARG A 1 118 ? -10.880 -5.452 5.231 1.00 84.94 118 ARG A N 1
ATOM 888 C CA . ARG A 1 118 ? -12.332 -5.618 5.019 1.00 84.94 118 ARG A CA 1
ATOM 889 C C . ARG A 1 118 ? -12.963 -6.728 5.856 1.00 84.94 118 ARG A C 1
ATOM 891 O O . ARG A 1 118 ? -14.160 -6.668 6.123 1.00 84.94 118 ARG A O 1
ATOM 898 N N . ILE A 1 119 ? -12.199 -7.751 6.235 1.00 87.19 119 ILE A N 1
ATOM 899 C CA . ILE A 1 119 ? -12.680 -8.848 7.090 1.00 87.19 119 ILE A CA 1
ATOM 900 C C . ILE A 1 119 ? -12.240 -8.689 8.553 1.00 87.19 119 ILE A C 1
ATOM 902 O O . ILE A 1 119 ? -12.354 -9.638 9.330 1.00 87.19 119 ILE A O 1
ATOM 906 N N . GLY A 1 120 ? -11.735 -7.508 8.928 1.00 84.50 120 GLY A N 1
ATOM 907 C CA . GLY A 1 120 ? -11.324 -7.180 10.293 1.00 84.50 120 GLY A CA 1
ATOM 908 C C . GLY A 1 120 ? -10.047 -7.889 10.746 1.00 84.50 120 GLY A C 1
ATOM 909 O O . GLY A 1 120 ? -9.824 -8.037 11.949 1.00 84.50 120 GLY A O 1
ATOM 910 N N . ARG A 1 121 ? -9.216 -8.373 9.814 1.00 88.12 121 ARG A N 1
ATOM 911 C CA . ARG A 1 121 ? -7.889 -8.889 10.160 1.00 88.12 121 ARG A CA 1
ATOM 912 C C . ARG A 1 121 ? -6.931 -7.738 10.402 1.00 88.12 121 ARG A C 1
ATOM 914 O O . ARG A 1 121 ? -7.026 -6.676 9.794 1.00 88.12 121 ARG A O 1
ATOM 921 N N . PHE A 1 122 ? -5.972 -8.000 11.280 1.00 86.81 122 PHE A N 1
ATOM 922 C CA . PHE A 1 122 ? -4.850 -7.102 11.472 1.00 86.81 122 PHE A CA 1
ATOM 923 C C . PHE A 1 122 ? -4.074 -6.972 10.148 1.00 86.81 122 PHE A C 1
ATOM 925 O O . PHE A 1 122 ? -3.796 -8.006 9.531 1.00 86.81 122 PHE A O 1
ATOM 932 N N . PRO A 1 123 ? -3.735 -5.750 9.701 1.00 87.00 123 PRO A N 1
ATOM 933 C CA . PRO A 1 123 ? -2.958 -5.553 8.486 1.00 87.00 123 PRO A CA 1
ATOM 934 C C . PRO A 1 123 ? -1.520 -5.991 8.760 1.00 87.00 123 PRO A C 1
ATOM 936 O O . PRO A 1 123 ? -0.738 -5.254 9.350 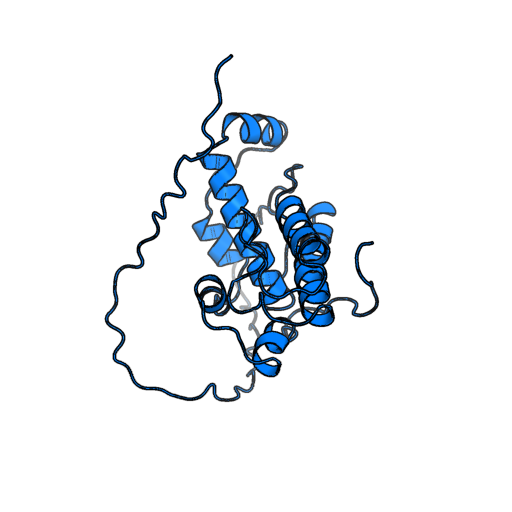1.00 87.00 123 PRO A O 1
ATOM 939 N N . THR A 1 124 ? -1.188 -7.230 8.405 1.00 90.50 124 THR A N 1
ATOM 940 C CA . THR A 1 124 ? 0.164 -7.780 8.546 1.00 90.50 124 THR A CA 1
ATOM 941 C C . THR A 1 124 ? 0.779 -7.920 7.158 1.00 90.50 124 THR A C 1
ATOM 943 O O . THR A 1 124 ? 0.478 -8.908 6.483 1.00 90.50 124 THR A O 1
ATOM 946 N N . PRO A 1 125 ? 1.616 -6.960 6.723 1.00 92.62 125 PRO A N 1
ATOM 947 C CA . PRO A 1 125 ? 2.336 -7.071 5.465 1.00 92.62 125 PRO A CA 1
ATOM 948 C C . PRO A 1 125 ? 3.163 -8.354 5.399 1.00 92.62 125 PRO A C 1
ATOM 950 O O . PRO A 1 125 ? 3.837 -8.719 6.364 1.00 92.62 125 PRO A O 1
ATOM 953 N N . THR A 1 126 ? 3.114 -9.035 4.255 1.00 93.50 126 THR A N 1
ATOM 954 C CA . THR A 1 126 ? 3.936 -10.234 3.999 1.00 93.50 126 THR A CA 1
ATOM 955 C C . THR A 1 126 ? 5.152 -9.983 3.110 1.00 93.50 126 THR A C 1
ATOM 957 O O . THR A 1 126 ? 5.993 -10.870 2.963 1.00 93.50 126 THR A O 1
ATOM 960 N N . CYS A 1 127 ? 5.241 -8.787 2.527 1.00 93.75 127 CYS A N 1
ATOM 961 C CA . CYS A 1 127 ? 6.331 -8.329 1.675 1.00 93.75 127 CYS A CA 1
ATOM 962 C C . CYS A 1 127 ? 6.365 -6.792 1.627 1.00 93.75 127 CYS A C 1
ATOM 964 O O . CYS A 1 127 ? 5.405 -6.125 2.025 1.00 93.75 127 CYS A O 1
ATOM 966 N N . ALA A 1 128 ? 7.434 -6.222 1.068 1.00 94.38 128 ALA A N 1
ATOM 967 C CA . ALA A 1 128 ? 7.614 -4.770 0.990 1.00 94.38 128 ALA A CA 1
ATOM 968 C C . ALA A 1 128 ? 6.548 -4.056 0.131 1.00 94.38 128 ALA A C 1
ATOM 970 O O . ALA A 1 128 ? 6.216 -2.902 0.391 1.00 94.38 128 ALA A O 1
ATOM 971 N N . ALA A 1 129 ? 5.972 -4.716 -0.882 1.00 94.62 129 ALA A N 1
ATOM 972 C CA . ALA A 1 129 ? 4.859 -4.141 -1.644 1.00 94.62 129 ALA A CA 1
ATOM 973 C C . ALA A 1 129 ? 3.600 -3.944 -0.778 1.00 94.62 129 ALA A C 1
ATOM 975 O O . ALA A 1 129 ? 2.904 -2.942 -0.932 1.00 94.62 129 ALA A O 1
ATOM 976 N N . GLU A 1 130 ? 3.321 -4.866 0.152 1.00 94.38 130 GLU A N 1
ATOM 977 C CA . GLU A 1 130 ? 2.226 -4.706 1.119 1.00 94.38 130 GLU A CA 1
ATOM 978 C C . GLU A 1 130 ? 2.541 -3.634 2.169 1.00 94.38 130 GLU A C 1
ATOM 980 O O . GLU A 1 130 ? 1.628 -2.940 2.609 1.00 94.38 130 GLU A O 1
ATOM 985 N N . GLU A 1 131 ? 3.811 -3.457 2.546 1.00 94.69 131 GLU A N 1
ATOM 986 C CA . GLU A 1 131 ? 4.215 -2.357 3.430 1.00 94.69 131 GLU A CA 1
ATOM 987 C C . GLU A 1 131 ? 3.985 -0.996 2.773 1.00 94.69 131 GLU A C 1
ATOM 989 O O . GLU A 1 131 ? 3.380 -0.121 3.387 1.00 94.69 131 GLU A O 1
ATOM 994 N N . ILE A 1 132 ? 4.370 -0.836 1.502 1.00 94.06 132 ILE A N 1
ATOM 995 C CA . ILE A 1 132 ? 4.075 0.383 0.735 1.00 94.06 132 ILE A CA 1
ATOM 996 C C . ILE A 1 132 ? 2.563 0.629 0.673 1.00 94.06 132 ILE A C 1
ATOM 998 O O . ILE A 1 132 ? 2.115 1.753 0.893 1.00 94.06 132 ILE A O 1
ATOM 1002 N N . ALA A 1 133 ? 1.768 -0.412 0.412 1.00 93.25 133 ALA A N 1
ATOM 1003 C CA . ALA A 1 133 ? 0.314 -0.292 0.377 1.00 93.25 133 ALA A CA 1
ATOM 1004 C C . ALA A 1 133 ? -0.269 0.175 1.719 1.00 93.25 133 ALA A C 1
ATOM 1006 O O . ALA A 1 133 ? -1.148 1.037 1.745 1.00 93.25 133 ALA A O 1
ATOM 1007 N N . LEU A 1 134 ? 0.224 -0.381 2.829 1.00 92.81 134 LEU A N 1
ATOM 1008 C CA . LEU A 1 134 ? -0.213 -0.008 4.170 1.00 92.81 134 LEU A CA 1
ATOM 1009 C C . LEU A 1 134 ? 0.178 1.430 4.507 1.00 92.81 134 LEU A C 1
ATOM 1011 O O . LEU A 1 134 ? -0.631 2.169 5.059 1.00 92.81 134 LEU A O 1
ATOM 1015 N N . ASP A 1 135 ? 1.394 1.830 4.151 1.00 92.44 135 ASP A N 1
ATOM 1016 C CA . ASP A 1 135 ? 1.906 3.168 4.419 1.00 92.44 135 ASP A CA 1
ATOM 1017 C C . ASP A 1 135 ? 1.105 4.234 3.665 1.00 92.44 135 ASP A C 1
ATOM 1019 O O . ASP A 1 135 ? 0.650 5.204 4.269 1.00 92.44 135 ASP A O 1
ATOM 1023 N N . LEU A 1 136 ? 0.834 4.006 2.377 1.00 91.12 136 LEU A N 1
ATOM 1024 C CA . LEU A 1 136 ? -0.002 4.896 1.570 1.00 91.12 136 LEU A CA 1
ATOM 1025 C C . LEU A 1 136 ? -1.444 4.969 2.090 1.00 91.12 136 LEU A C 1
ATOM 1027 O O . LEU A 1 136 ? -2.023 6.052 2.117 1.00 91.12 136 LEU A O 1
ATOM 1031 N N . ALA A 1 137 ? -2.017 3.853 2.552 1.00 89.62 137 ALA A N 1
ATOM 1032 C CA . ALA A 1 137 ? -3.352 3.850 3.151 1.00 89.62 137 ALA A CA 1
ATOM 1033 C C . ALA A 1 137 ? -3.405 4.643 4.471 1.00 89.62 137 ALA A C 1
ATOM 1035 O O . ALA A 1 137 ? -4.397 5.317 4.738 1.00 89.62 137 ALA A O 1
ATOM 1036 N N . ILE A 1 138 ? -2.345 4.592 5.287 1.00 89.94 138 ILE A N 1
ATOM 1037 C CA . ILE A 1 138 ? -2.236 5.396 6.515 1.00 89.94 138 ILE A CA 1
ATOM 1038 C C . ILE A 1 138 ? -2.081 6.879 6.172 1.00 89.94 138 ILE A C 1
ATOM 1040 O O . ILE A 1 138 ? -2.768 7.701 6.771 1.00 89.94 138 ILE A O 1
ATOM 1044 N N . GLN A 1 139 ? -1.229 7.222 5.200 1.00 88.88 139 GLN A N 1
ATOM 1045 C CA . GLN A 1 139 ? -1.059 8.606 4.746 1.00 88.88 139 GLN A CA 1
ATOM 1046 C C . GLN A 1 139 ? -2.367 9.193 4.197 1.00 88.88 139 GLN A C 1
ATOM 1048 O O . GLN A 1 139 ? -2.689 10.345 4.484 1.00 88.88 139 GLN A O 1
ATOM 1053 N N . ASP A 1 140 ? -3.138 8.417 3.428 1.00 86.94 140 ASP A N 1
ATOM 1054 C CA . ASP A 1 140 ? -4.436 8.872 2.924 1.00 86.94 140 ASP A CA 1
ATOM 1055 C C . ASP A 1 140 ? -5.470 9.013 4.050 1.00 86.94 140 ASP A C 1
ATOM 1057 O O . ASP A 1 140 ? -6.195 10.003 4.082 1.00 86.94 140 ASP A O 1
ATOM 1061 N N . ALA A 1 141 ? -5.495 8.092 5.020 1.00 86.81 141 ALA A N 1
ATOM 1062 C CA . ALA A 1 141 ? -6.366 8.205 6.190 1.00 86.81 141 ALA A CA 1
ATOM 1063 C C . ALA A 1 141 ? -6.045 9.448 7.041 1.00 86.81 141 ALA A C 1
ATOM 1065 O O . ALA A 1 141 ? -6.958 10.179 7.422 1.00 86.81 141 ALA A O 1
ATOM 1066 N N . GLU A 1 142 ? -4.762 9.730 7.287 1.00 89.19 142 GLU A N 1
ATOM 1067 C CA . GLU A 1 142 ? -4.316 10.939 7.990 1.00 89.19 142 GLU A CA 1
ATOM 1068 C C . GLU A 1 142 ? -4.717 12.209 7.227 1.00 89.19 142 GLU A C 1
ATOM 1070 O O . GLU A 1 142 ? -5.251 13.152 7.816 1.00 89.19 142 GLU A O 1
ATOM 1075 N N . ARG A 1 143 ? -4.525 12.220 5.901 1.00 87.62 143 ARG A N 1
ATOM 1076 C CA . ARG A 1 143 ? -4.946 13.328 5.037 1.00 87.62 143 ARG A CA 1
ATOM 1077 C C . ARG A 1 143 ? -6.459 13.544 5.093 1.00 87.62 143 ARG A C 1
ATOM 1079 O O . ARG A 1 143 ? -6.885 14.678 5.272 1.00 87.62 143 ARG A O 1
ATOM 1086 N N . LEU A 1 144 ? -7.263 12.488 4.948 1.00 85.00 144 LEU A N 1
ATOM 1087 C CA . LEU A 1 144 ? -8.727 12.563 5.017 1.00 85.00 144 LEU A CA 1
ATOM 1088 C C . LEU A 1 144 ? -9.192 13.112 6.366 1.00 85.00 144 LEU A C 1
ATOM 1090 O O . LEU A 1 144 ? -10.050 13.984 6.405 1.00 85.00 144 LEU A O 1
ATOM 1094 N N . HIS A 1 145 ? -8.583 12.662 7.461 1.00 87.69 145 HIS A N 1
ATOM 1095 C CA . HIS A 1 145 ? -8.913 13.157 8.794 1.00 87.69 145 HIS A CA 1
ATOM 1096 C C . HIS A 1 145 ? -8.588 14.651 8.970 1.00 87.69 145 HIS A C 1
ATOM 1098 O O . HIS A 1 145 ? -9.257 15.349 9.731 1.00 87.69 145 HIS A O 1
ATOM 1104 N N . HIS A 1 146 ? -7.560 15.161 8.288 1.00 86.69 146 HIS A N 1
ATOM 1105 C CA . HIS A 1 146 ? -7.173 16.569 8.363 1.00 86.69 146 HIS A CA 1
ATOM 1106 C C . HIS A 1 146 ? -7.963 17.472 7.398 1.00 86.69 146 HIS A C 1
ATOM 1108 O O . HIS A 1 146 ? -8.327 18.592 7.758 1.00 86.69 146 HIS A O 1
ATOM 1114 N N . ASP A 1 147 ? -8.192 17.014 6.167 1.00 87.06 147 ASP A N 1
ATOM 1115 C CA . ASP A 1 147 ? -8.739 17.829 5.075 1.00 87.06 147 ASP A CA 1
ATOM 1116 C C . ASP A 1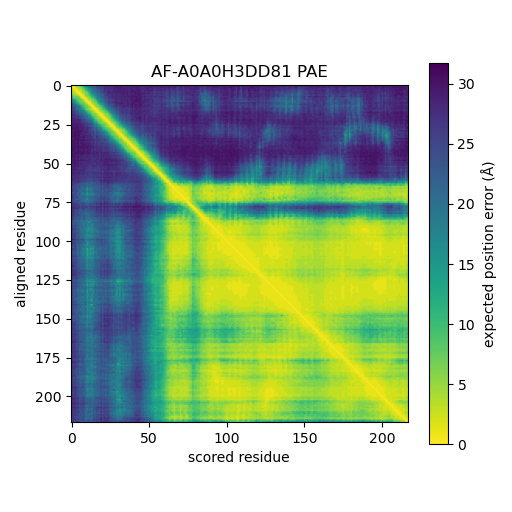 147 ? -10.258 17.660 4.892 1.00 87.06 147 ASP A C 1
ATOM 1118 O O . ASP A 1 147 ? -10.909 18.527 4.304 1.00 87.06 147 ASP A O 1
ATOM 1122 N N . GLU A 1 148 ? -10.815 16.543 5.362 1.00 84.12 148 GLU A N 1
ATOM 1123 C CA . GLU A 1 148 ? -12.189 16.085 5.127 1.00 84.12 148 GLU A CA 1
ATOM 1124 C C . GLU A 1 148 ? -12.832 15.578 6.440 1.00 84.12 148 GLU A C 1
ATOM 1126 O O . GLU A 1 148 ? -13.517 14.553 6.472 1.00 84.12 148 GLU A O 1
ATOM 1131 N N . ASP A 1 149 ? -12.610 16.308 7.537 1.00 83.44 149 ASP A N 1
ATOM 1132 C CA . ASP A 1 149 ? -13.015 15.951 8.906 1.00 83.44 149 ASP A CA 1
ATOM 1133 C C . ASP A 1 149 ? -14.518 15.650 9.059 1.00 83.44 149 ASP A C 1
ATOM 1135 O O . ASP A 1 149 ? -14.887 14.696 9.743 1.00 83.44 149 ASP A O 1
ATOM 1139 N N . GLU A 1 150 ? -15.391 16.397 8.377 1.00 85.31 150 GLU A N 1
ATOM 1140 C CA . GLU A 1 150 ? -16.840 16.138 8.360 1.00 85.31 150 GLU A CA 1
ATOM 1141 C C . GLU A 1 150 ? -17.181 14.750 7.782 1.00 85.31 150 GLU A C 1
ATOM 1143 O O . GLU A 1 150 ? -18.035 14.045 8.322 1.00 85.31 150 GLU A O 1
ATOM 1148 N N . LEU A 1 151 ? -16.492 14.325 6.714 1.00 81.50 151 LEU A N 1
ATOM 1149 C CA . LEU A 1 151 ? -16.709 13.010 6.098 1.00 81.50 151 LEU A CA 1
ATOM 1150 C C . LEU A 1 151 ? -16.207 11.882 7.001 1.00 81.50 151 LEU A C 1
ATOM 1152 O O . LEU A 1 151 ? -16.840 10.828 7.081 1.00 81.50 151 LEU A O 1
ATOM 1156 N N . VAL A 1 152 ? -15.086 12.098 7.690 1.00 82.62 152 VAL A N 1
ATOM 1157 C CA . VAL A 1 152 ? -14.548 11.130 8.653 1.00 82.62 152 VAL A CA 1
ATOM 1158 C C . VAL A 1 152 ? -15.462 11.005 9.872 1.00 82.62 152 VAL A C 1
ATOM 1160 O O . VAL A 1 152 ? -15.789 9.887 10.267 1.00 82.62 152 VAL A O 1
ATOM 1163 N N . ALA A 1 153 ? -15.971 12.118 10.407 1.00 83.25 153 ALA A N 1
ATOM 1164 C CA . ALA A 1 153 ? -16.897 12.106 11.539 1.00 83.25 153 ALA A CA 1
ATOM 1165 C C . ALA A 1 153 ? -18.168 11.284 11.251 1.00 83.25 153 ALA A C 1
ATOM 1167 O O . ALA A 1 153 ? -18.619 10.515 12.106 1.00 83.25 153 ALA A O 1
ATOM 1168 N N . ASP A 1 154 ? -18.719 11.384 10.038 1.00 82.12 154 ASP A N 1
ATOM 1169 C CA . ASP A 1 154 ? -19.867 10.575 9.611 1.00 82.12 154 ASP A CA 1
ATOM 1170 C C . ASP A 1 154 ? -19.534 9.070 9.570 1.00 82.12 154 ASP A C 1
ATOM 1172 O O . ASP A 1 154 ? -20.345 8.241 9.994 1.00 82.12 154 ASP A O 1
ATOM 1176 N N . LEU A 1 155 ? -18.334 8.699 9.104 1.00 80.44 155 LEU A N 1
ATOM 1177 C CA . LEU A 1 155 ? -17.879 7.301 9.039 1.00 80.44 155 LEU A CA 1
ATOM 1178 C C . LEU A 1 155 ? -17.616 6.697 10.425 1.00 80.44 155 LEU A C 1
ATOM 1180 O O . LEU A 1 155 ? -17.860 5.507 10.640 1.00 80.44 155 LEU A O 1
ATOM 1184 N N . GLU A 1 156 ? -17.137 7.510 11.363 1.00 84.31 156 GLU A N 1
ATOM 1185 C CA . GLU A 1 156 ? -16.734 7.078 12.703 1.00 84.31 156 GLU A CA 1
ATOM 1186 C C . GLU A 1 156 ? -17.835 7.240 13.758 1.00 84.31 156 GLU A C 1
ATOM 1188 O O . GLU A 1 156 ? -17.657 6.819 14.899 1.00 84.31 156 GLU A O 1
ATOM 1193 N N . THR A 1 157 ? -19.002 7.781 13.393 1.00 85.44 157 THR A N 1
ATOM 1194 C CA . THR A 1 157 ? -20.099 8.095 14.329 1.00 85.44 157 THR A CA 1
ATOM 1195 C C . THR A 1 157 ? -20.517 6.909 15.214 1.00 85.44 157 THR A C 1
ATOM 1197 O O . THR A 1 157 ? -20.910 7.098 16.367 1.00 85.44 157 THR A O 1
ATOM 1200 N N . GLU A 1 158 ? -20.443 5.676 14.702 1.00 84.62 158 GLU A N 1
ATOM 1201 C CA . GLU A 1 158 ? -20.815 4.460 15.445 1.00 84.62 158 GLU A CA 1
ATOM 1202 C C . GLU A 1 158 ? -19.641 3.807 16.199 1.00 84.62 158 GLU A C 1
ATOM 1204 O O . GLU A 1 158 ? -19.830 2.814 16.911 1.00 84.62 158 GLU A O 1
ATOM 1209 N N . LEU A 1 159 ? -18.427 4.343 16.061 1.00 82.00 159 LEU A N 1
ATOM 1210 C CA . LEU A 1 159 ? -17.216 3.788 16.651 1.00 82.00 159 LEU A CA 1
ATOM 1211 C C . LEU A 1 159 ? -16.950 4.383 18.041 1.00 82.00 159 LEU A C 1
ATOM 1213 O O . LEU A 1 159 ? -17.214 5.557 18.304 1.00 82.00 159 LEU A O 1
ATOM 1217 N N . PRO A 1 160 ? -16.428 3.577 18.981 1.00 84.06 160 PRO A N 1
ATOM 1218 C CA . PRO A 1 160 ? -16.045 4.085 20.284 1.00 84.06 160 PRO A CA 1
ATOM 1219 C C . PRO A 1 160 ? -14.791 4.952 20.159 1.00 84.06 160 PRO A C 1
ATOM 1221 O O . PRO A 1 160 ? -13.732 4.449 19.794 1.00 84.06 160 PRO A O 1
ATOM 1224 N N . ALA A 1 161 ? -14.903 6.217 20.562 1.00 83.69 161 ALA A N 1
ATOM 1225 C CA . ALA A 1 161 ? -13.756 7.112 20.652 1.00 83.69 161 ALA A CA 1
ATOM 1226 C C . ALA A 1 161 ? -12.668 6.548 21.585 1.00 83.69 161 ALA A C 1
ATOM 1228 O O . ALA A 1 161 ? -12.942 6.042 22.684 1.00 83.69 161 ALA A O 1
ATOM 1229 N N . SER A 1 162 ? -11.417 6.692 21.173 1.00 86.12 162 SER A N 1
ATOM 1230 C CA . SER A 1 162 ? -10.220 6.270 21.880 1.00 86.12 162 SER A CA 1
ATOM 1231 C C . SER A 1 162 ? -9.193 7.398 21.908 1.00 86.12 162 SER A C 1
ATOM 1233 O O . SER A 1 162 ? -9.003 8.149 20.966 1.00 86.12 162 SER A O 1
ATOM 1235 N N . ARG A 1 163 ? -8.416 7.481 22.991 1.00 83.50 163 ARG A N 1
ATOM 1236 C CA . ARG A 1 163 ? -7.283 8.428 23.090 1.00 83.50 163 ARG A CA 1
ATOM 1237 C C . ARG A 1 163 ? -6.145 8.151 22.094 1.00 83.50 163 ARG A C 1
ATOM 1239 O O . ARG A 1 163 ? -5.131 8.842 22.121 1.00 83.50 163 ARG A O 1
ATOM 1246 N N . SER A 1 164 ? -6.231 7.026 21.393 1.00 83.19 164 SER A N 1
ATOM 1247 C CA . SER A 1 164 ? -5.265 6.586 20.393 1.00 83.19 164 SER A CA 1
ATOM 1248 C C . SER A 1 164 ? -5.745 6.866 18.974 1.00 83.19 164 SER A C 1
ATOM 1250 O O . SER A 1 164 ? -4.969 6.625 18.052 1.00 83.19 164 SER A O 1
ATOM 1252 N N . ASP A 1 165 ? -6.971 7.369 18.818 1.00 83.19 165 ASP A N 1
ATOM 1253 C CA . ASP A 1 165 ? -7.440 7.918 17.552 1.00 83.19 165 ASP A CA 1
ATOM 1254 C C . ASP A 1 165 ? -6.472 9.040 17.155 1.00 83.19 165 ASP A C 1
ATOM 1256 O O . ASP A 1 165 ? -5.914 9.722 18.020 1.00 83.19 165 ASP A O 1
ATOM 1260 N N . GLU A 1 166 ? -6.174 9.142 15.862 1.00 81.94 166 GLU A N 1
ATOM 1261 C CA . GLU A 1 166 ? -5.239 10.130 15.302 1.00 81.94 166 GLU A CA 1
ATOM 1262 C C . GLU A 1 166 ? -3.766 9.984 15.736 1.00 81.94 166 GLU A C 1
ATOM 1264 O O . GLU A 1 166 ? -2.918 10.801 15.375 1.00 81.94 166 GLU A O 1
ATOM 1269 N N . ASN A 1 167 ? -3.393 8.942 16.489 1.00 89.50 167 ASN A N 1
ATOM 1270 C CA . ASN A 1 167 ? -1.992 8.711 16.848 1.00 89.50 167 ASN A CA 1
ATOM 1271 C C . ASN A 1 167 ? -1.239 7.964 15.732 1.00 89.50 167 ASN A C 1
ATOM 1273 O O . ASN A 1 167 ? -0.784 6.827 15.910 1.00 89.50 167 ASN A O 1
ATOM 1277 N N . TRP A 1 168 ? -1.118 8.623 14.579 1.00 88.81 168 TRP A N 1
ATOM 1278 C CA . TRP A 1 168 ? -0.525 8.089 13.349 1.00 88.81 168 TRP A CA 1
ATOM 1279 C C . TRP A 1 168 ? 0.928 7.638 13.541 1.00 88.81 168 TRP A C 1
ATOM 1281 O O . TRP A 1 168 ? 1.302 6.555 13.093 1.00 88.81 168 TRP A O 1
ATOM 1291 N N . ASP A 1 169 ? 1.723 8.391 14.309 1.00 87.56 169 ASP A N 1
ATOM 1292 C CA . ASP A 1 169 ? 3.108 8.031 14.644 1.00 87.56 169 ASP A CA 1
ATOM 1293 C C . ASP A 1 169 ? 3.196 6.700 15.407 1.00 87.56 169 ASP A C 1
ATOM 1295 O O . ASP A 1 169 ? 4.048 5.852 15.125 1.00 87.56 169 ASP A O 1
ATOM 1299 N N . THR A 1 170 ? 2.305 6.486 16.381 1.00 87.50 170 THR A N 1
ATOM 1300 C CA . THR A 1 170 ? 2.270 5.221 17.129 1.00 87.50 170 THR A CA 1
ATOM 1301 C C . THR A 1 170 ? 1.759 4.086 16.253 1.00 87.50 170 THR A C 1
ATOM 1303 O O . THR A 1 170 ? 2.290 2.980 16.336 1.00 87.50 170 THR A O 1
ATOM 1306 N N . LEU A 1 171 ? 0.765 4.345 15.400 1.00 87.44 171 LEU A N 1
ATOM 1307 C CA . LEU A 1 171 ? 0.251 3.365 14.444 1.00 87.44 171 LEU A CA 1
ATOM 1308 C C . LEU A 1 171 ? 1.375 2.862 13.526 1.00 87.44 171 LEU A C 1
ATOM 1310 O O . LEU A 1 171 ? 1.601 1.658 13.420 1.00 87.44 171 LEU A O 1
ATOM 1314 N N . GLN A 1 172 ? 2.145 3.791 12.964 1.00 86.88 172 GLN A N 1
ATOM 1315 C CA . GLN A 1 172 ? 3.337 3.534 12.161 1.00 86.88 172 GLN A CA 1
ATOM 1316 C C . GLN A 1 172 ? 4.404 2.731 12.928 1.00 86.88 172 GLN A C 1
ATOM 1318 O O . GLN A 1 172 ? 4.990 1.795 12.392 1.00 86.88 172 GLN A O 1
ATOM 1323 N N . GLY A 1 173 ? 4.646 3.038 14.205 1.00 85.81 173 GLY A N 1
ATOM 1324 C CA . GLY A 1 173 ? 5.597 2.282 15.029 1.00 85.81 173 GLY A CA 1
ATOM 1325 C C . GLY A 1 173 ? 5.135 0.872 15.427 1.00 85.81 173 GLY A C 1
ATOM 1326 O O . GLY A 1 173 ? 5.965 0.047 15.803 1.00 85.81 173 GLY A O 1
ATOM 1327 N N . VAL A 1 174 ? 3.828 0.594 15.391 1.00 88.06 174 VAL A N 1
ATOM 1328 C CA . VAL A 1 174 ? 3.243 -0.699 15.792 1.00 88.06 174 VAL A CA 1
ATOM 1329 C C . VAL A 1 174 ? 3.020 -1.627 14.600 1.00 88.06 174 VAL A C 1
ATOM 1331 O O . VAL A 1 174 ? 3.186 -2.839 14.742 1.00 88.06 174 VAL A O 1
ATOM 1334 N N . LEU A 1 175 ? 2.608 -1.084 13.453 1.00 88.38 175 LEU A N 1
ATOM 1335 C CA . LEU A 1 175 ? 2.245 -1.883 12.281 1.00 88.38 175 LEU A CA 1
ATOM 1336 C C . LEU A 1 175 ? 3.450 -2.337 11.451 1.00 88.38 175 LEU A C 1
ATOM 1338 O O . LEU A 1 175 ? 3.364 -3.369 10.787 1.00 88.38 175 LEU A O 1
ATOM 1342 N N . PHE A 1 176 ? 4.567 -1.613 11.521 1.00 89.31 176 PHE A N 1
ATOM 1343 C CA . PHE A 1 176 ? 5.766 -1.891 10.736 1.00 89.31 176 PHE A CA 1
ATOM 1344 C C . PHE A 1 176 ? 6.894 -2.430 11.614 1.00 89.31 176 PHE A C 1
ATOM 1346 O O . PHE A 1 176 ? 7.117 -1.957 12.730 1.00 89.31 176 PHE A O 1
ATOM 1353 N N . GLN A 1 177 ? 7.610 -3.442 11.119 1.00 80.50 177 GLN A N 1
ATOM 1354 C CA . GLN A 1 177 ? 8.747 -4.025 11.843 1.00 80.50 177 GLN A CA 1
ATOM 1355 C C . GLN A 1 177 ? 10.033 -3.242 11.605 1.00 80.50 177 GLN A C 1
ATOM 1357 O O . GLN A 1 177 ? 10.803 -3.004 12.538 1.00 80.50 177 GLN A O 1
ATOM 1362 N N . ASP A 1 178 ? 10.236 -2.836 10.357 1.00 82.12 178 ASP A N 1
ATOM 1363 C CA . ASP A 1 178 ? 11.219 -1.862 9.921 1.00 82.12 178 ASP A CA 1
ATOM 1364 C C . ASP A 1 178 ? 10.581 -0.952 8.860 1.00 82.12 178 ASP A C 1
ATOM 1366 O O . ASP A 1 178 ? 9.385 -1.041 8.588 1.00 82.12 178 ASP A O 1
ATOM 1370 N N . LYS A 1 179 ? 11.352 0.007 8.348 1.00 85.62 179 LYS A N 1
ATOM 1371 C CA . LYS A 1 179 ? 10.865 1.017 7.402 1.00 85.62 179 LYS A CA 1
ATOM 1372 C C . LYS A 1 179 ? 11.768 1.141 6.184 1.00 85.62 179 LYS A C 1
ATOM 1374 O O . LYS A 1 179 ? 11.927 2.217 5.609 1.00 85.62 179 LYS A O 1
ATOM 1379 N N . ASP A 1 180 ? 12.387 0.035 5.783 1.00 85.12 180 ASP A N 1
ATOM 1380 C CA . ASP A 1 180 ? 13.343 0.044 4.673 1.00 85.12 180 ASP A CA 1
ATOM 1381 C C . ASP A 1 180 ? 12.655 0.363 3.326 1.00 85.12 180 ASP A C 1
ATOM 1383 O O . ASP A 1 180 ? 13.294 0.866 2.395 1.00 85.12 180 ASP A O 1
ATOM 1387 N N . TYR A 1 181 ? 11.331 0.177 3.244 1.00 88.94 181 TYR A N 1
ATOM 1388 C CA . TYR A 1 181 ? 10.502 0.580 2.106 1.00 88.94 181 TYR A CA 1
ATOM 1389 C C . TYR A 1 181 ? 10.424 2.106 1.901 1.00 88.94 181 TYR A C 1
ATOM 1391 O O . TYR A 1 181 ? 10.191 2.540 0.771 1.00 88.94 181 TYR A O 1
ATOM 1399 N N . GLU A 1 182 ? 10.650 2.941 2.929 1.00 90.88 182 GLU A N 1
ATOM 1400 C CA . GLU A 1 182 ? 10.517 4.409 2.827 1.00 90.88 182 GLU A CA 1
ATOM 1401 C C . GLU A 1 182 ? 11.422 4.993 1.731 1.00 90.88 182 GLU A C 1
ATOM 1403 O O . GLU A 1 182 ? 11.065 5.948 1.030 1.00 90.88 182 GLU A O 1
ATOM 1408 N N . GLY A 1 183 ? 12.593 4.380 1.528 1.00 87.81 183 GLY A N 1
ATOM 1409 C CA . GLY A 1 183 ? 13.505 4.747 0.450 1.00 87.81 183 GLY A CA 1
ATOM 1410 C C . GLY A 1 183 ? 12.839 4.662 -0.925 1.00 87.81 183 GLY A C 1
ATOM 1411 O O . GLY A 1 183 ? 13.021 5.566 -1.740 1.00 87.81 183 GLY A O 1
ATOM 1412 N N . LEU A 1 184 ? 12.014 3.636 -1.160 1.00 89.56 184 LEU A N 1
ATOM 1413 C CA . LEU A 1 184 ? 11.347 3.371 -2.440 1.00 89.56 184 LEU A CA 1
ATOM 1414 C C . LEU A 1 184 ? 10.286 4.422 -2.783 1.00 89.56 184 LEU A C 1
ATOM 1416 O O . LEU A 1 184 ? 10.164 4.794 -3.951 1.00 89.56 184 LEU A O 1
ATOM 1420 N N . LEU A 1 185 ? 9.578 4.956 -1.781 1.00 87.19 185 LEU A N 1
ATOM 1421 C CA . LEU A 1 185 ? 8.540 5.983 -1.968 1.00 87.19 185 LEU A CA 1
ATOM 1422 C C . LEU A 1 185 ? 9.109 7.277 -2.567 1.00 87.19 185 LEU A C 1
ATOM 1424 O O . LEU A 1 185 ? 8.463 7.962 -3.363 1.00 87.19 185 LEU A O 1
ATOM 1428 N N . SER A 1 186 ? 10.345 7.617 -2.197 1.00 85.94 186 SER A N 1
ATOM 1429 C CA . SER A 1 186 ? 11.026 8.824 -2.677 1.00 85.94 186 SER A CA 1
ATOM 1430 C C . SER A 1 186 ? 11.961 8.571 -3.863 1.00 85.94 186 SER A C 1
ATOM 1432 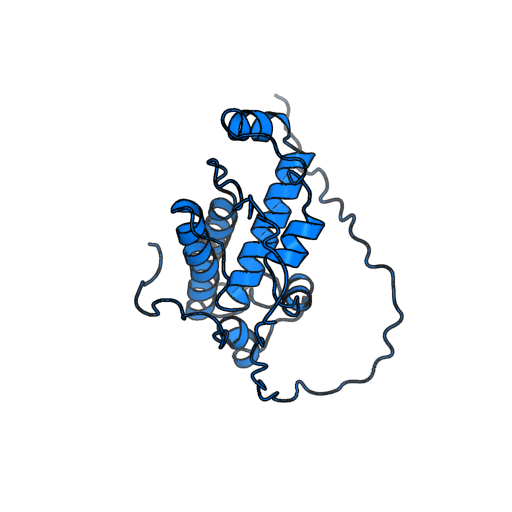O O . SER A 1 186 ? 12.367 9.527 -4.536 1.00 85.94 186 SER A O 1
ATOM 1434 N N . TYR A 1 187 ? 12.289 7.308 -4.150 1.00 89.12 187 TYR A N 1
ATOM 1435 C CA . TYR A 1 187 ? 13.235 6.941 -5.194 1.00 89.12 187 TYR A CA 1
ATOM 1436 C C . TYR A 1 187 ? 12.649 7.194 -6.587 1.00 89.12 187 TYR A C 1
ATOM 1438 O O . TYR A 1 187 ? 11.572 6.720 -6.941 1.00 89.12 187 TYR A O 1
ATOM 1446 N N . ARG A 1 188 ? 13.366 7.988 -7.390 1.00 86.81 188 ARG A N 1
ATOM 1447 C CA . ARG A 1 188 ? 12.925 8.426 -8.729 1.00 86.81 188 ARG A CA 1
ATOM 1448 C C . ARG A 1 188 ? 13.589 7.674 -9.872 1.00 86.81 188 ARG A C 1
ATOM 1450 O O . ARG A 1 188 ? 13.149 7.810 -11.006 1.00 86.81 188 ARG A O 1
ATOM 1457 N N . ILE A 1 189 ? 14.668 6.955 -9.587 1.00 89.38 189 ILE A N 1
ATOM 1458 C CA . ILE A 1 189 ? 15.408 6.208 -10.600 1.00 89.38 189 ILE A CA 1
ATOM 1459 C C . ILE A 1 189 ? 14.690 4.863 -10.779 1.00 89.38 189 ILE A C 1
ATOM 1461 O O . ILE A 1 189 ? 14.437 4.205 -9.767 1.00 89.38 189 ILE A O 1
ATOM 1465 N N . PRO A 1 190 ? 14.341 4.459 -12.014 1.00 90.06 190 PRO A N 1
ATOM 1466 C CA . PRO A 1 190 ? 13.755 3.148 -12.264 1.00 90.06 190 PRO A CA 1
ATOM 1467 C C . PRO A 1 190 ? 14.652 2.033 -11.729 1.00 90.06 190 PRO A C 1
ATOM 1469 O O . PRO A 1 190 ? 15.864 2.044 -11.952 1.00 90.06 190 PRO A O 1
ATOM 1472 N N . LEU A 1 191 ? 14.055 1.086 -11.013 1.00 91.75 191 LEU A N 1
ATOM 1473 C CA . LEU A 1 191 ? 14.755 -0.097 -10.533 1.00 91.75 191 LEU A CA 1
ATOM 1474 C C . LEU A 1 191 ? 15.031 -1.061 -11.682 1.00 91.75 191 LEU A C 1
ATOM 1476 O O . LEU A 1 191 ? 14.210 -1.245 -12.586 1.00 91.75 191 LEU A O 1
ATOM 1480 N N . GLU A 1 192 ? 16.166 -1.746 -11.599 1.00 94.38 192 GLU A N 1
ATOM 1481 C CA . GLU A 1 192 ? 16.396 -2.926 -12.424 1.00 94.38 192 GLU A CA 1
ATOM 1482 C C . GLU A 1 192 ? 15.389 -4.021 -12.052 1.00 94.38 192 GLU A C 1
ATOM 1484 O O . GLU A 1 192 ? 14.938 -4.112 -10.907 1.00 94.38 192 GLU A O 1
ATOM 1489 N N . ARG A 1 193 ? 15.054 -4.891 -13.009 1.00 91.94 193 ARG A N 1
ATOM 1490 C CA . ARG A 1 193 ? 14.004 -5.910 -12.832 1.00 91.94 193 ARG A CA 1
ATOM 1491 C C . ARG A 1 193 ? 14.210 -6.760 -11.577 1.00 91.94 193 ARG A C 1
ATOM 1493 O O . ARG A 1 193 ? 13.295 -6.907 -10.779 1.00 91.94 193 ARG A O 1
ATOM 1500 N N . ASP A 1 194 ? 15.426 -7.262 -11.369 1.00 94.81 194 ASP A N 1
ATOM 1501 C CA . ASP A 1 194 ? 15.765 -8.098 -10.209 1.00 94.81 194 ASP A CA 1
ATOM 1502 C C . ASP A 1 194 ? 15.690 -7.334 -8.876 1.00 94.81 194 ASP A C 1
ATOM 1504 O O . ASP A 1 194 ? 15.515 -7.945 -7.824 1.00 94.81 194 ASP A O 1
ATOM 1508 N N . GLU A 1 195 ? 15.854 -6.010 -8.896 1.00 94.62 195 GLU A N 1
ATOM 1509 C CA . GLU A 1 195 ? 15.719 -5.170 -7.704 1.00 94.62 195 GLU A CA 1
ATOM 1510 C C . GLU A 1 195 ? 14.252 -4.886 -7.399 1.00 94.62 195 GLU A C 1
ATOM 1512 O O . GLU A 1 195 ? 13.853 -4.985 -6.241 1.00 94.62 195 GLU A O 1
ATOM 1517 N N . ALA A 1 196 ? 13.449 -4.610 -8.428 1.00 94.19 196 ALA A N 1
ATOM 1518 C CA . ALA A 1 196 ? 12.009 -4.454 -8.291 1.00 94.19 196 ALA A CA 1
ATOM 1519 C C . ALA A 1 196 ? 11.362 -5.746 -7.768 1.00 94.19 196 ALA A C 1
ATOM 1521 O O . ALA A 1 196 ? 10.542 -5.697 -6.858 1.00 94.19 196 ALA A O 1
ATOM 1522 N N . GLU A 1 197 ? 11.767 -6.921 -8.266 1.00 95.38 197 GLU A N 1
ATOM 1523 C CA . GLU A 1 197 ? 11.244 -8.218 -7.803 1.00 95.38 197 GLU A CA 1
ATOM 1524 C C . GLU A 1 197 ? 11.392 -8.436 -6.288 1.00 95.38 197 GLU A C 1
ATOM 1526 O O . GLU A 1 197 ? 10.580 -9.152 -5.696 1.00 95.38 197 GLU A O 1
ATOM 1531 N N . ARG A 1 198 ? 12.359 -7.771 -5.637 1.00 94.19 198 ARG A N 1
ATOM 1532 C CA . ARG A 1 198 ? 12.515 -7.830 -4.175 1.00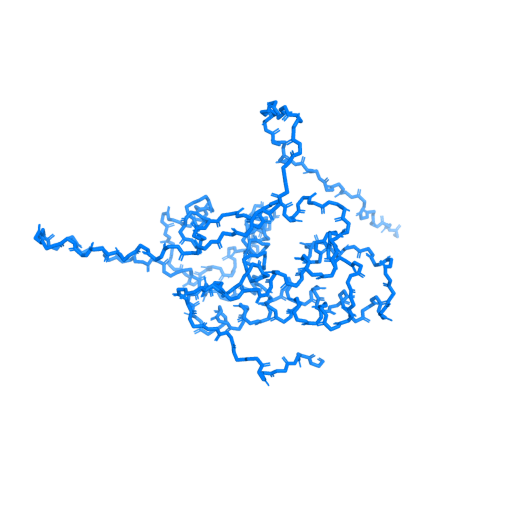 94.19 198 ARG A CA 1
ATOM 1533 C C . ARG A 1 198 ? 11.328 -7.253 -3.416 1.00 94.19 198 ARG A C 1
ATOM 1535 O O . ARG A 1 198 ? 11.126 -7.613 -2.263 1.00 94.19 198 ARG A O 1
ATOM 1542 N N . SER A 1 199 ? 10.498 -6.424 -4.053 1.00 93.44 199 SER A N 1
ATOM 1543 C CA . SER A 1 199 ? 9.244 -5.943 -3.466 1.00 93.44 199 SER A CA 1
ATOM 1544 C C . SER A 1 199 ? 8.293 -7.077 -3.067 1.00 93.44 199 SER A C 1
ATOM 1546 O O . SER A 1 199 ? 7.413 -6.861 -2.238 1.00 93.44 199 SER A O 1
ATOM 1548 N N . PHE A 1 200 ? 8.471 -8.278 -3.628 1.00 94.88 200 PHE A N 1
ATOM 1549 C CA . PHE A 1 200 ? 7.662 -9.462 -3.339 1.00 94.88 200 PHE A CA 1
ATOM 1550 C C . PHE A 1 200 ? 8.412 -10.546 -2.556 1.00 94.88 200 PHE A C 1
ATOM 1552 O O . PHE A 1 200 ? 7.888 -11.652 -2.426 1.00 94.88 200 PHE A O 1
ATOM 1559 N N . GLU A 1 201 ? 9.630 -10.275 -2.072 1.00 93.56 201 GLU A N 1
ATOM 1560 C CA . GLU A 1 201 ? 10.320 -11.204 -1.175 1.00 93.56 201 GLU A CA 1
ATOM 1561 C C . GLU A 1 201 ? 9.485 -11.398 0.099 1.00 93.56 201 GLU A C 1
ATOM 1563 O O . GLU A 1 201 ? 9.042 -10.434 0.726 1.00 93.56 201 GLU A O 1
ATOM 1568 N N . GLU A 1 202 ? 9.227 -12.662 0.438 1.00 92.88 202 GLU A N 1
ATOM 1569 C CA . GLU A 1 202 ? 8.401 -13.039 1.583 1.00 92.88 202 GLU A CA 1
ATOM 1570 C C . GLU A 1 202 ? 9.142 -12.752 2.890 1.00 92.88 202 GLU A C 1
ATOM 1572 O O . GLU A 1 202 ? 10.325 -13.067 3.045 1.00 92.88 202 GLU A O 1
ATOM 1577 N N . PHE A 1 203 ? 8.426 -12.201 3.861 1.00 91.75 203 PHE A N 1
ATOM 1578 C CA . PHE A 1 203 ? 8.946 -12.020 5.207 1.00 91.75 203 PHE A CA 1
ATOM 1579 C C . PHE A 1 203 ? 8.915 -13.347 5.979 1.00 91.75 203 PHE A C 1
ATOM 1581 O O . PHE A 1 203 ? 7.863 -13.951 6.180 1.00 91.75 203 PHE A O 1
ATOM 1588 N N . ASP A 1 204 ? 10.076 -13.788 6.473 1.00 88.19 204 AS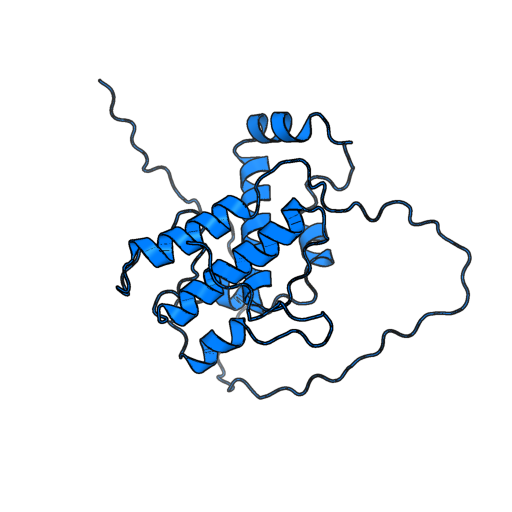P A N 1
ATOM 1589 C CA . ASP A 1 204 ? 10.272 -15.104 7.114 1.00 88.19 204 ASP A CA 1
ATOM 1590 C C . ASP A 1 204 ? 9.414 -15.352 8.376 1.00 88.19 204 ASP A C 1
ATOM 1592 O O . ASP A 1 204 ? 9.331 -16.476 8.880 1.00 88.19 204 ASP A O 1
ATOM 1596 N N . ASN A 1 205 ? 8.820 -14.309 8.952 1.00 87.00 205 ASN A N 1
ATOM 1597 C CA . ASN A 1 205 ? 8.099 -14.357 10.221 1.00 87.00 205 ASN A CA 1
ATOM 1598 C C . ASN A 1 205 ? 6.573 -14.303 10.090 1.00 87.00 205 ASN A C 1
ATOM 1600 O O . ASN A 1 205 ? 5.887 -14.311 11.116 1.00 87.00 205 ASN A O 1
ATOM 1604 N N . VAL A 1 206 ? 6.040 -14.286 8.868 1.00 88.62 206 VAL A N 1
ATOM 1605 C CA . VAL A 1 206 ? 4.599 -14.282 8.594 1.00 88.62 206 VAL A CA 1
ATOM 1606 C C . VAL A 1 206 ? 4.263 -15.294 7.493 1.00 88.62 206 VAL A C 1
ATOM 1608 O O . VAL A 1 206 ? 5.074 -15.524 6.599 1.00 88.62 206 VAL A O 1
ATOM 1611 N N . PRO A 1 207 ? 3.096 -15.964 7.544 1.00 90.06 207 PRO A N 1
ATOM 1612 C CA . PRO A 1 207 ? 2.696 -16.870 6.472 1.00 90.06 207 PRO A CA 1
ATOM 1613 C C . PRO A 1 207 ? 2.557 -16.118 5.139 1.00 90.06 207 PRO A C 1
ATOM 1615 O O . PRO A 1 207 ? 1.915 -15.065 5.117 1.00 90.06 207 PRO A O 1
ATOM 1618 N N . PRO A 1 208 ? 3.086 -16.654 4.028 1.00 89.94 208 PRO A N 1
ATOM 1619 C CA . PRO A 1 208 ? 3.008 -15.977 2.743 1.00 89.94 208 PRO A CA 1
ATOM 1620 C C . PRO A 1 208 ? 1.587 -15.986 2.175 1.00 89.94 208 PRO A C 1
ATOM 1622 O O . PRO A 1 208 ? 0.758 -16.846 2.502 1.00 89.94 208 PRO A O 1
ATOM 1625 N N . ARG A 1 209 ? 1.310 -15.043 1.268 1.00 91.81 209 ARG A N 1
ATOM 1626 C CA . ARG A 1 209 ? 0.048 -14.997 0.517 1.00 91.81 209 ARG A CA 1
ATOM 1627 C C . ARG A 1 209 ? -0.113 -16.221 -0.384 1.00 91.81 209 ARG A C 1
ATOM 1629 O O . ARG A 1 209 ? 0.850 -16.772 -0.915 1.00 91.81 209 ARG A O 1
ATOM 1636 N N . ASP A 1 210 ? -1.363 -16.607 -0.649 1.00 89.56 210 ASP A N 1
ATOM 1637 C CA . ASP A 1 210 ? -1.652 -17.638 -1.649 1.00 89.56 210 ASP A CA 1
ATOM 1638 C C . ASP A 1 210 ? -1.307 -17.133 -3.054 1.00 89.56 210 ASP A C 1
ATOM 1640 O O . ASP A 1 210 ? -2.082 -16.418 -3.691 1.00 89.56 210 ASP A O 1
ATOM 1644 N N . ARG A 1 211 ? -0.160 -17.553 -3.586 1.00 85.06 211 ARG A N 1
ATOM 1645 C CA . ARG A 1 211 ? 0.297 -17.204 -4.939 1.00 85.06 211 ARG A CA 1
ATOM 1646 C C . ARG A 1 211 ? -0.730 -17.494 -6.046 1.00 85.06 211 ARG A C 1
ATOM 1648 O O . ARG A 1 211 ? -0.681 -16.831 -7.080 1.00 85.06 211 ARG A O 1
ATOM 1655 N N . HIS A 1 212 ? -1.676 -18.413 -5.839 1.00 86.25 212 HIS A N 1
ATOM 1656 C CA . HIS A 1 212 ? -2.658 -18.842 -6.838 1.00 86.25 212 HIS A CA 1
ATOM 1657 C C . HIS A 1 212 ? -4.000 -18.092 -6.800 1.00 86.25 212 HIS A C 1
ATOM 1659 O O . HIS A 1 212 ? -4.840 -18.354 -7.661 1.00 86.25 212 HIS A O 1
ATOM 1665 N N . ARG A 1 213 ? -4.192 -17.120 -5.891 1.00 87.12 213 ARG A N 1
ATOM 1666 C CA . ARG A 1 213 ? -5.422 -16.299 -5.793 1.00 87.12 213 ARG A CA 1
ATOM 1667 C C . ARG A 1 213 ? -5.826 -15.626 -7.118 1.00 87.12 213 ARG A C 1
ATOM 1669 O O . ARG A 1 213 ? -7.010 -15.410 -7.363 1.00 87.12 213 ARG A O 1
ATOM 1676 N N . GLY A 1 214 ? -4.855 -15.334 -7.985 1.00 89.19 214 GLY A N 1
ATOM 1677 C CA . GLY A 1 214 ? -5.069 -14.638 -9.257 1.00 89.19 214 GLY A CA 1
ATOM 1678 C C . GLY A 1 214 ? -5.126 -13.116 -9.096 1.00 89.19 214 GLY A C 1
ATOM 1679 O O . GLY A 1 214 ? -4.726 -12.585 -8.064 1.00 89.19 214 GLY A O 1
ATOM 1680 N N . PHE A 1 215 ? -5.590 -12.419 -10.135 1.00 88.75 215 PHE A N 1
ATOM 1681 C CA . PHE A 1 215 ? -5.734 -10.959 -10.160 1.00 88.75 215 PHE A CA 1
ATOM 1682 C C . PHE A 1 215 ? -7.204 -10.566 -10.284 1.00 88.75 215 PHE A C 1
ATOM 1684 O O . PHE A 1 215 ? -7.988 -11.293 -10.908 1.00 88.75 215 PHE A O 1
ATOM 1691 N N . ARG A 1 216 ? -7.557 -9.392 -9.754 1.00 83.31 216 ARG A N 1
ATOM 1692 C CA . ARG A 1 216 ? -8.834 -8.738 -10.045 1.00 83.31 216 ARG A CA 1
ATOM 1693 C C . ARG A 1 216 ? -8.998 -8.543 -11.559 1.00 83.31 216 ARG A C 1
ATOM 1695 O O . ARG A 1 216 ? -8.018 -8.283 -12.263 1.00 83.31 216 ARG A O 1
ATOM 1702 N N . ARG A 1 217 ? -10.224 -8.748 -12.045 1.00 66.94 217 ARG A N 1
ATOM 1703 C CA . ARG A 1 217 ? -10.611 -8.550 -13.449 1.00 66.94 217 ARG A CA 1
ATOM 1704 C C . ARG A 1 217 ? -11.061 -7.126 -13.695 1.00 66.94 217 ARG A C 1
ATOM 1706 O O . ARG A 1 217 ? -11.681 -6.565 -12.765 1.00 66.94 217 ARG A O 1
#

Organism: Amycolatopsis mediterranei (strain U-32) (NCBI:txid749927)

Mean predicted aligned error: 13.84 Å

pLDDT: mean 70.54, std 24.75, range [27.22, 95.38]

Foldseek 3Di:
DDDDDPPDDPDDPDDDPDDDDDDDDDDPDDDDDDDDDDDDDPDDDDPPPPDPPQPPLQPDLLLVVLLVQLVCLLVVCVQPQPGDRDPLNSPAQQASRPGSVLSQVLSVLSVVQSVCSNVSHRRARFFQSVVSSVVSSLVVVLVCCVPVVVVVCVSCVPPDDDPCVSVSVVVVVPRDPDPPSVCRNPDNHHDDPVRSCRRQPGDPPDDHDDPPPDGDD

Secondary structure (DSSP, 8-state):
--------------------------------------PPPP---------------SS--THHHHHHHHHHHHHHTTT-TTPPPPTT--S-TTTTTS-HHHHHHHHHHHHHHHHHHHTT-----SSHHHHHHHHHHHHHHHHHHHH-HHHHHHHHTTSPP-TTTT-HHHHHHHH-S--TTHHHHH--SPPPHHHHGGGGPPPTTSPPP-TTS----

Radius of gyration: 19.68 Å; Cα contacts (8 Å, |Δi|>4): 175; chains: 1; bounding box: 51×49×60 Å

Nearest PDB structures (foldseek):
  2x3b-assembly1_A  TM=4.540E-01  e=9.316E+00  Aeromonas salmonicida subsp. achromogenes

Solvent-accessible surface area (backbone atoms only — not comparable to full-atom values): 13927 Å² total; per-residue (Å²): 142,80,86,83,83,86,81,81,71,92,76,82,84,76,78,78,81,85,73,88,76,79,91,72,93,74,80,93,70,91,76,82,87,75,86,76,80,83,77,80,84,84,87,74,82,85,75,80,78,77,70,83,73,63,78,80,72,50,86,68,63,51,35,48,64,44,19,48,46,22,44,48,52,54,60,71,33,66,87,47,68,83,60,77,65,55,97,79,44,56,55,35,56,23,58,52,70,56,54,66,74,54,43,52,52,49,23,42,30,20,44,55,47,32,52,34,40,76,72,66,40,78,71,70,61,38,26,49,39,25,44,52,35,51,51,48,23,50,52,49,48,52,47,39,54,71,78,38,43,72,64,45,50,67,54,44,69,90,54,84,89,54,97,64,62,91,42,56,72,58,49,56,66,68,63,41,94,71,67,78,58,61,57,50,70,72,33,70,64,68,53,55,71,79,61,50,56,52,36,66,45,67,41,95,90,49,81,70,77,71,86,79,77,73,73,89,131